Protein AF-A0AAD7SFI1-F1 (afdb_monomer)

Mean predicted aligned error: 14.92 Å

Nearest PDB structures (foldseek):
  5odw-assembly1_C  TM=2.413E-01  e=4.167E+00  Pseudomonas aeruginosa PAO1

Solvent-accessible surface area (backbone atoms only — not comparable to full-atom values): 10426 Å² total; per-residue (Å²): 116,68,69,63,55,52,52,45,51,51,54,31,51,56,51,62,76,66,51,88,43,71,70,57,42,54,50,40,61,75,23,66,85,46,98,50,33,43,61,56,25,52,52,49,48,40,69,76,69,51,49,67,66,59,52,50,54,48,50,52,48,54,64,62,72,42,79,86,75,50,84,86,40,60,68,60,38,50,52,50,36,51,52,48,42,52,49,51,59,54,27,60,75,54,44,76,65,22,46,55,57,38,64,35,37,73,66,63,72,62,54,54,70,75,59,45,55,54,52,49,62,66,45,55,84,72,67,64,90,68,57,24,48,57,59,50,35,56,49,38,53,53,52,47,54,52,54,57,50,51,53,50,55,53,51,52,53,55,49,51,55,51,49,56,58,51,54,71,66,68,72,83,76,79,84,92,77,90,86,135

Sequence (180 aa):
MKIALENIRFKFQILTDHLKHEEASLVADSYCNSRQPYTDTMLSLTKVYGQPHKLAVQSITELMDGPDVRSVDVKAFCLFALCVCSLVGMLEQLGRRGHVELQCGSHVCKLPHDLTASFKRFIHPMRVAIPTFTDFADWLEYEVEVQEDSGKSVSYSRVESSIRKKENRSGLSVGRSHTW

Structure (mmCIF, N/CA/C/O backbone):
data_AF-A0AAD7SFI1-F1
#
_entry.id   AF-A0AAD7SFI1-F1
#
loop_
_atom_site.group_PDB
_atom_site.id
_atom_site.type_symbol
_atom_site.label_atom_id
_atom_site.label_alt_id
_atom_site.label_comp_id
_atom_site.label_asym_id
_atom_site.label_entity_id
_atom_site.label_seq_id
_atom_site.pdbx_PDB_ins_code
_atom_site.Cartn_x
_atom_site.Cartn_y
_atom_site.Cartn_z
_atom_site.occupancy
_atom_site.B_iso_or_equiv
_atom_site.auth_seq_id
_atom_site.auth_comp_id
_atom_site.auth_asym_id
_atom_site.auth_atom_id
_atom_site.pdbx_PDB_model_num
ATOM 1 N N . MET A 1 1 ? -10.137 -20.450 25.963 1.00 58.91 1 MET A N 1
ATOM 2 C CA . MET A 1 1 ? -10.935 -19.199 25.950 1.00 58.91 1 MET A CA 1
ATOM 3 C C . MET A 1 1 ? -10.207 -17.989 26.555 1.00 58.91 1 MET A C 1
ATOM 5 O O . MET A 1 1 ? -10.314 -16.923 25.971 1.00 58.91 1 MET A O 1
ATOM 9 N N . LYS A 1 2 ? -9.429 -18.122 27.649 1.00 58.88 2 LYS A N 1
ATOM 10 C CA . LYS A 1 2 ? -8.664 -17.002 28.257 1.00 58.88 2 LYS A CA 1
ATOM 11 C C . LYS A 1 2 ? -7.648 -16.321 27.315 1.00 58.88 2 LYS A C 1
ATOM 13 O O . LYS A 1 2 ? -7.673 -15.105 27.195 1.00 58.88 2 LYS A O 1
ATOM 18 N N . ILE A 1 3 ? -6.867 -17.102 26.564 1.00 64.06 3 ILE A N 1
ATOM 19 C CA . ILE A 1 3 ? -5.814 -16.591 25.658 1.00 64.06 3 ILE A CA 1
ATOM 20 C C . ILE A 1 3 ? -6.377 -15.670 24.554 1.00 64.06 3 ILE A C 1
ATOM 22 O O . ILE A 1 3 ? -5.767 -14.667 24.194 1.00 64.06 3 ILE A O 1
ATOM 26 N N . ALA A 1 4 ? -7.571 -15.971 24.029 1.00 63.09 4 ALA A N 1
ATOM 27 C CA . ALA A 1 4 ? -8.200 -15.158 22.983 1.00 63.09 4 ALA A CA 1
ATOM 28 C C . ALA A 1 4 ? -8.671 -13.788 23.508 1.00 63.09 4 ALA A C 1
ATOM 30 O O . ALA A 1 4 ? -8.545 -12.784 22.813 1.00 63.09 4 ALA A O 1
ATOM 31 N N . LEU A 1 5 ? -9.174 -13.738 24.746 1.00 63.28 5 LEU A N 1
ATOM 32 C CA . LEU A 1 5 ? -9.602 -12.496 25.399 1.00 63.28 5 LEU A CA 1
ATOM 33 C C . LEU A 1 5 ? -8.410 -11.603 25.770 1.00 63.28 5 LEU A C 1
ATOM 35 O O . LEU A 1 5 ? -8.487 -10.387 25.600 1.00 63.28 5 LEU A O 1
ATOM 39 N N . GLU A 1 6 ? -7.302 -12.195 26.218 1.00 73.12 6 GLU A N 1
ATOM 40 C CA . GLU A 1 6 ? -6.047 -11.476 26.485 1.00 73.12 6 GLU A CA 1
ATOM 41 C C . GLU A 1 6 ? -5.473 -10.853 25.205 1.00 73.12 6 GLU A C 1
ATOM 43 O O . GLU A 1 6 ? -5.100 -9.681 25.204 1.00 73.12 6 GLU A O 1
ATOM 48 N N . ASN A 1 7 ? -5.497 -11.587 24.086 1.00 78.50 7 ASN A N 1
ATOM 49 C CA . ASN A 1 7 ? -5.039 -11.087 22.788 1.00 78.50 7 ASN A CA 1
ATOM 50 C C . ASN A 1 7 ? -5.848 -9.868 22.304 1.00 78.50 7 ASN A C 1
ATOM 52 O O . ASN A 1 7 ? -5.275 -8.904 21.799 1.00 78.50 7 ASN A O 1
ATOM 56 N N . ILE A 1 8 ? -7.173 -9.885 22.487 1.00 81.88 8 ILE A N 1
ATOM 57 C CA . ILE A 1 8 ? -8.056 -8.781 22.076 1.00 81.88 8 ILE A CA 1
ATOM 58 C C . ILE A 1 8 ? -7.827 -7.538 22.942 1.00 81.88 8 ILE A C 1
ATOM 60 O O . ILE A 1 8 ? -7.774 -6.431 22.409 1.00 81.88 8 ILE A O 1
ATOM 64 N N . ARG A 1 9 ? -7.647 -7.703 24.259 1.00 83.94 9 ARG A N 1
ATOM 65 C CA . ARG A 1 9 ? -7.339 -6.582 25.162 1.00 83.94 9 ARG A CA 1
ATOM 66 C C . ARG A 1 9 ? -5.987 -5.953 24.853 1.00 83.94 9 ARG A C 1
ATOM 68 O O . ARG A 1 9 ? -5.886 -4.735 24.824 1.00 83.94 9 ARG A O 1
ATOM 75 N N . PHE A 1 10 ? -4.980 -6.772 24.563 1.00 87.31 10 PHE A N 1
ATOM 76 C CA . PHE A 1 10 ? -3.660 -6.284 24.175 1.00 87.31 10 PHE A CA 1
ATOM 77 C C . PHE A 1 10 ? -3.700 -5.482 22.865 1.00 87.31 10 PHE A C 1
ATOM 79 O O . PHE A 1 10 ? -3.167 -4.380 22.800 1.00 87.31 10 PHE A O 1
ATOM 86 N N . LYS A 1 11 ? -4.403 -5.984 21.840 1.00 87.06 11 LYS A N 1
ATOM 87 C CA . LYS A 1 11 ? -4.611 -5.251 20.577 1.00 87.06 11 LYS A CA 1
ATOM 88 C C . LYS A 1 11 ? -5.354 -3.932 20.780 1.00 87.06 11 LYS A C 1
ATOM 90 O O . LYS A 1 11 ? -5.017 -2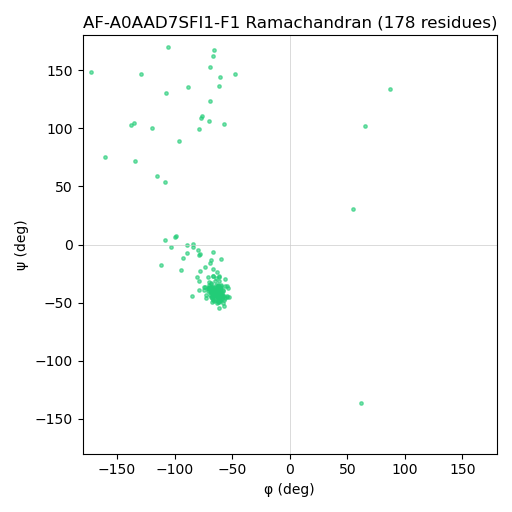.942 20.138 1.00 87.06 11 LYS A O 1
ATOM 95 N N . PHE A 1 12 ? -6.359 -3.921 21.656 1.00 90.69 12 PHE A N 1
ATOM 96 C CA . PHE A 1 12 ? -7.093 -2.705 21.992 1.00 90.69 12 PHE A CA 1
ATOM 97 C C . PHE A 1 12 ? -6.207 -1.678 22.704 1.00 90.69 12 PHE A C 1
ATOM 99 O O . PHE A 1 12 ? -6.244 -0.515 22.330 1.00 90.69 12 PHE A O 1
ATOM 106 N N . GLN A 1 13 ? -5.356 -2.117 23.636 1.00 91.06 13 GLN A N 1
ATOM 107 C CA . GLN A 1 13 ? -4.396 -1.239 24.308 1.00 91.06 13 GLN A CA 1
ATOM 108 C C . GLN A 1 13 ? -3.419 -0.594 23.317 1.00 91.06 13 GLN A C 1
ATOM 110 O O . GLN A 1 13 ? -3.246 0.619 23.322 1.00 91.06 13 GLN A O 1
ATOM 115 N N . ILE A 1 14 ? -2.836 -1.394 22.416 1.00 91.38 14 ILE A N 1
ATOM 116 C CA . ILE A 1 14 ? -1.957 -0.875 21.357 1.00 91.38 14 ILE A CA 1
ATOM 117 C C . ILE A 1 14 ? -2.690 0.180 20.527 1.00 91.38 14 ILE A C 1
ATOM 119 O O . ILE A 1 14 ? -2.140 1.240 20.247 1.00 91.38 14 ILE A O 1
ATOM 123 N N . LEU A 1 15 ? -3.936 -0.098 20.131 1.00 90.38 15 LEU A N 1
ATOM 124 C CA . LEU A 1 15 ? -4.732 0.854 19.366 1.00 90.38 15 LEU A CA 1
ATOM 125 C C . LEU A 1 15 ? -4.881 2.181 20.118 1.00 90.38 15 LEU A C 1
ATOM 127 O O . LEU A 1 15 ? -4.554 3.218 19.549 1.00 90.38 15 LEU A O 1
ATOM 131 N N . THR A 1 16 ? -5.331 2.150 21.375 1.00 91.38 16 THR A N 1
ATOM 132 C CA . THR A 1 16 ? -5.556 3.362 22.178 1.00 91.38 16 THR A CA 1
ATOM 133 C C . THR A 1 16 ? -4.278 4.160 22.415 1.00 91.38 16 THR A C 1
ATOM 135 O O . THR A 1 16 ? -4.321 5.385 22.358 1.00 91.38 16 THR A O 1
ATOM 138 N N . ASP A 1 17 ? -3.134 3.491 22.581 1.00 92.25 17 ASP A N 1
ATOM 139 C CA . ASP A 1 17 ? -1.831 4.144 22.776 1.00 92.25 17 ASP A CA 1
ATOM 140 C C . ASP A 1 17 ? -1.357 4.910 21.525 1.00 92.25 17 ASP A C 1
ATOM 142 O O . ASP A 1 17 ? -0.519 5.811 21.608 1.00 92.25 17 ASP A O 1
ATOM 146 N N . HIS A 1 18 ? -1.887 4.567 20.347 1.00 90.06 18 HIS A N 1
ATOM 147 C CA . HIS A 1 18 ? -1.510 5.170 19.069 1.00 90.06 18 HIS A CA 1
ATOM 148 C C . HIS A 1 18 ? -2.523 6.191 18.528 1.00 90.06 18 HIS A C 1
ATOM 150 O O . HIS A 1 18 ? -2.258 6.813 17.492 1.00 90.06 18 HIS A O 1
ATOM 156 N N . LEU A 1 19 ? -3.650 6.421 19.211 1.00 88.12 19 LEU A N 1
ATOM 157 C CA . LEU A 1 19 ? -4.607 7.463 18.831 1.00 88.12 19 LEU A CA 1
ATOM 158 C C . LEU A 1 19 ? -4.075 8.841 19.232 1.00 88.12 19 LEU A C 1
ATOM 160 O O . LEU A 1 19 ? -3.976 9.183 20.405 1.00 88.12 19 LEU A O 1
ATOM 164 N N . LYS A 1 20 ? -3.720 9.648 18.227 1.00 85.56 20 LYS A N 1
ATOM 165 C CA . LYS A 1 20 ? -3.135 10.989 18.422 1.00 85.56 20 LYS A CA 1
ATOM 166 C C . LYS A 1 20 ? -4.162 12.124 18.434 1.00 85.56 20 LYS A C 1
ATOM 168 O O . LYS A 1 20 ? -3.808 13.252 18.760 1.00 85.56 20 LYS A O 1
ATOM 173 N N . HIS A 1 21 ? -5.403 11.845 18.042 1.00 83.19 21 HIS A N 1
ATOM 174 C CA . HIS A 1 21 ? -6.475 12.834 17.956 1.00 83.19 21 HIS A CA 1
ATOM 175 C C . HIS A 1 21 ? -7.477 12.616 19.088 1.00 83.19 21 HIS A C 1
ATOM 177 O O . HIS A 1 21 ? -7.958 11.499 19.261 1.00 83.19 21 HIS A O 1
ATOM 183 N N . GLU A 1 22 ? -7.825 13.683 19.809 1.00 86.06 22 GLU A N 1
ATOM 184 C CA . GLU A 1 22 ? -8.754 13.640 20.950 1.00 86.06 22 GLU A CA 1
ATOM 185 C C . GLU A 1 22 ? -10.101 13.009 20.575 1.00 86.06 22 GLU A C 1
ATOM 187 O O . GLU A 1 22 ? -10.588 12.108 21.251 1.00 86.06 22 GLU A O 1
ATOM 192 N N . GLU A 1 23 ? -10.661 13.400 19.433 1.00 84.38 23 GLU A N 1
ATOM 193 C CA . GLU A 1 23 ? -11.915 12.849 18.921 1.00 84.38 23 GLU A CA 1
ATOM 194 C C . GLU A 1 23 ? -11.825 11.342 18.611 1.00 84.38 23 GLU A C 1
ATOM 196 O O . GLU A 1 23 ? -12.779 10.598 18.840 1.00 84.38 23 GLU A O 1
ATOM 201 N N . ALA A 1 24 ? -10.670 10.862 18.136 1.00 88.00 24 ALA A N 1
ATOM 202 C CA . ALA A 1 24 ? -10.451 9.443 17.876 1.00 88.00 24 ALA A CA 1
ATOM 203 C C . ALA A 1 24 ? -10.342 8.649 19.187 1.00 88.00 24 ALA A C 1
ATOM 205 O O . ALA A 1 24 ? -10.879 7.543 19.282 1.00 88.00 24 ALA A O 1
ATOM 206 N N . SER A 1 25 ? -9.715 9.230 20.212 1.00 90.69 25 SER A N 1
ATOM 207 C CA . SER A 1 25 ? -9.680 8.659 21.562 1.00 90.69 25 SER A CA 1
ATOM 208 C C . SER A 1 25 ? -11.080 8.577 22.174 1.00 90.69 25 SER A C 1
ATOM 210 O O . SER A 1 25 ? -11.448 7.523 22.684 1.00 90.69 25 SER A O 1
ATOM 212 N N . LEU A 1 26 ? -11.914 9.614 22.014 1.00 90.56 26 LEU A N 1
ATOM 213 C CA . LEU A 1 26 ? -13.319 9.590 22.450 1.00 90.56 26 LEU A CA 1
ATOM 214 C C . LEU A 1 26 ? -14.126 8.480 21.760 1.00 90.56 26 LEU A C 1
ATOM 216 O O . LEU A 1 26 ? -14.964 7.828 22.390 1.00 90.56 26 LEU A O 1
ATOM 220 N N . VAL A 1 27 ? -13.861 8.223 20.473 1.00 90.69 27 VAL A N 1
ATOM 221 C CA . VAL A 1 27 ? -14.445 7.074 19.770 1.00 90.69 27 VAL A CA 1
ATOM 222 C C . VAL A 1 27 ? -14.018 5.768 20.442 1.00 90.69 27 VAL A C 1
ATOM 224 O O . VAL A 1 27 ? -14.885 4.944 20.723 1.00 90.69 27 VAL A O 1
ATOM 227 N N . ALA A 1 28 ? -12.735 5.574 20.749 1.00 92.25 28 ALA A N 1
ATOM 228 C CA . ALA A 1 28 ? -12.263 4.361 21.423 1.00 92.25 28 ALA A CA 1
ATOM 229 C C . ALA A 1 28 ? -12.860 4.177 22.828 1.00 92.25 28 ALA A C 1
ATOM 231 O O . ALA A 1 28 ? -13.313 3.077 23.161 1.00 92.25 28 ALA A O 1
ATOM 232 N N . ASP A 1 29 ? -12.952 5.249 23.614 1.00 92.12 29 ASP A N 1
ATOM 233 C CA . ASP A 1 29 ? -13.548 5.226 24.952 1.00 92.12 29 ASP A CA 1
ATOM 234 C C . ASP A 1 29 ? -15.014 4.782 24.916 1.00 92.12 29 ASP A C 1
ATOM 236 O O . ASP A 1 29 ? -15.459 4.020 25.777 1.00 92.12 29 ASP A O 1
ATOM 240 N N . SER A 1 30 ? -15.763 5.166 23.877 1.00 93.31 30 SER A N 1
ATOM 241 C CA . SER A 1 30 ? -17.168 4.764 23.729 1.00 93.31 30 SER A CA 1
ATOM 242 C C . SER A 1 30 ? -17.368 3.246 23.571 1.00 93.31 30 SER A C 1
ATOM 244 O O . SER A 1 30 ? -18.423 2.723 23.935 1.00 93.31 30 SER A O 1
ATOM 246 N N . TYR A 1 31 ? -16.347 2.516 23.101 1.00 92.75 31 TYR A N 1
ATOM 247 C CA . TYR A 1 31 ? -16.394 1.066 22.875 1.00 92.75 31 TYR A CA 1
ATOM 248 C C . TYR A 1 31 ? -15.565 0.253 23.877 1.0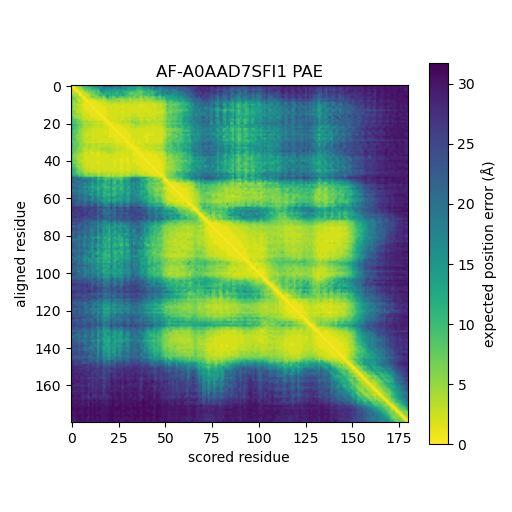0 92.75 31 TYR A C 1
ATOM 250 O O . TYR A 1 31 ? -15.525 -0.976 23.761 1.00 92.75 31 TYR A O 1
ATOM 258 N N . CYS A 1 32 ? -14.951 0.877 24.891 1.00 88.88 32 CYS A N 1
ATOM 259 C CA . CYS A 1 32 ? -14.102 0.179 25.869 1.00 88.88 32 CYS A CA 1
ATOM 260 C C . CYS A 1 32 ? -14.821 -0.984 26.588 1.00 88.88 32 CYS A C 1
ATOM 262 O O . CYS A 1 32 ? -14.200 -1.991 26.930 1.00 88.88 32 CYS A O 1
ATOM 264 N N . ASN A 1 33 ? -16.145 -0.874 26.749 1.00 87.69 33 ASN A N 1
ATOM 265 C CA . ASN A 1 33 ? -17.010 -1.872 27.383 1.00 87.69 33 ASN A CA 1
ATOM 266 C C . ASN A 1 33 ? -17.751 -2.778 26.382 1.00 87.69 33 ASN A C 1
ATOM 268 O O . ASN A 1 33 ? -18.624 -3.553 26.781 1.00 87.69 33 ASN A O 1
ATOM 272 N N . SER A 1 34 ? -17.444 -2.687 25.085 1.00 89.06 34 SER A N 1
ATOM 273 C CA . SER A 1 34 ? -18.064 -3.549 24.081 1.00 89.06 34 SER A CA 1
ATOM 274 C C . SER A 1 34 ? -17.646 -5.017 24.249 1.00 89.06 34 SER A C 1
ATOM 276 O O . SER A 1 34 ? -16.634 -5.352 24.865 1.00 89.06 34 SER A O 1
ATOM 278 N N . ARG A 1 35 ? -18.411 -5.927 23.635 1.00 87.12 35 ARG A N 1
ATOM 279 C CA . ARG A 1 35 ? -18.041 -7.343 23.504 1.00 87.12 35 ARG A CA 1
ATOM 280 C C . ARG A 1 35 ? -16.785 -7.534 22.649 1.00 87.12 35 ARG A C 1
ATOM 282 O O . ARG A 1 35 ? -16.063 -8.504 22.870 1.00 87.12 35 ARG A O 1
ATOM 289 N N . GLN A 1 36 ? -16.528 -6.635 21.694 1.00 88.69 36 GLN A N 1
ATOM 290 C CA . GLN A 1 36 ? -15.320 -6.633 20.863 1.00 88.69 36 GLN A CA 1
ATOM 291 C C . GLN A 1 36 ? -14.719 -5.218 20.741 1.00 88.69 36 GLN A C 1
ATOM 293 O O . GLN A 1 36 ? -14.761 -4.628 19.663 1.00 88.69 36 GLN A O 1
ATOM 298 N N . PRO A 1 37 ? -14.105 -4.677 21.815 1.00 89.12 37 PRO A N 1
ATOM 299 C CA . PRO A 1 37 ? -13.654 -3.282 21.869 1.00 89.12 37 PRO A CA 1
ATOM 300 C C . PRO A 1 37 ? -12.734 -2.888 20.713 1.00 89.12 37 PRO A C 1
ATOM 302 O O . PRO A 1 37 ? -12.943 -1.854 20.088 1.00 89.12 37 PRO A O 1
ATOM 305 N N . TYR A 1 38 ? -11.761 -3.742 20.371 1.00 91.00 38 TYR A N 1
ATOM 306 C CA . TYR A 1 38 ? -10.856 -3.514 19.242 1.00 91.00 38 TYR A CA 1
ATOM 307 C C . TYR A 1 38 ? -11.605 -3.431 17.909 1.00 91.00 38 TYR A C 1
ATOM 309 O O . TYR A 1 38 ? -11.468 -2.447 17.189 1.00 91.00 38 TYR A O 1
ATOM 317 N N . THR A 1 39 ? -12.408 -4.449 17.592 1.00 91.06 39 THR A N 1
ATOM 318 C CA . THR A 1 39 ? -13.128 -4.540 16.316 1.00 91.06 39 THR A CA 1
ATOM 319 C C . THR A 1 39 ? -14.092 -3.371 16.143 1.00 91.06 39 THR A C 1
ATOM 321 O O . THR A 1 39 ? -14.065 -2.702 15.113 1.00 91.06 39 THR A O 1
ATOM 324 N N . ASP A 1 40 ? -14.908 -3.093 17.159 1.00 91.62 40 ASP A N 1
ATOM 325 C CA . ASP A 1 40 ? -15.950 -2.067 17.083 1.00 91.62 40 ASP A CA 1
ATOM 326 C C . ASP A 1 40 ? -15.347 -0.658 17.017 1.00 91.62 40 ASP A C 1
ATOM 328 O O . ASP A 1 40 ? -15.786 0.172 16.217 1.00 91.62 40 ASP A O 1
ATOM 332 N N . THR A 1 41 ? -14.266 -0.419 17.769 1.00 92.19 41 THR A N 1
ATOM 333 C CA . THR A 1 41 ? -13.497 0.829 17.686 1.00 92.19 41 THR A CA 1
ATOM 334 C C . THR A 1 41 ? -12.886 1.001 16.306 1.00 92.19 41 THR A C 1
ATOM 336 O O . THR A 1 41 ? -13.065 2.049 15.693 1.00 92.19 41 THR A O 1
ATOM 339 N N . MET A 1 42 ? -12.209 -0.022 15.772 1.00 90.75 42 MET A N 1
ATOM 340 C CA . MET A 1 42 ? -11.609 0.036 14.436 1.00 90.75 42 MET A CA 1
ATOM 341 C C . MET A 1 42 ? -12.654 0.287 13.347 1.00 90.75 42 MET A C 1
ATOM 343 O O . MET A 1 42 ? -12.406 1.080 12.438 1.00 90.75 42 MET A O 1
ATOM 347 N N . LEU A 1 43 ? -13.836 -0.326 13.444 1.00 89.69 43 LEU A N 1
ATOM 348 C CA . LEU A 1 43 ? -14.947 -0.0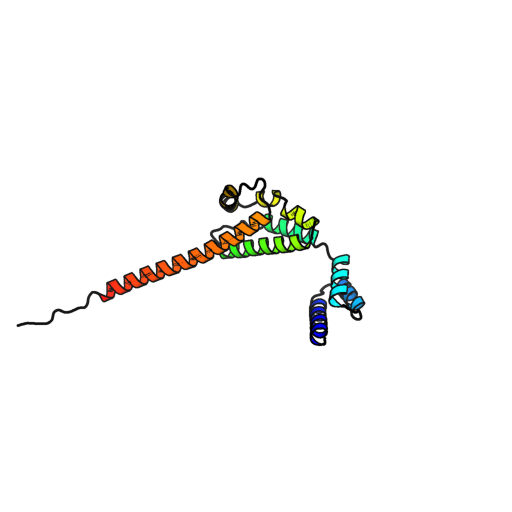71 12.527 1.00 89.69 43 LEU A CA 1
ATOM 349 C C . LEU A 1 43 ? -15.444 1.376 12.625 1.00 89.69 43 LEU A C 1
ATOM 351 O O . LEU A 1 43 ? -15.645 2.025 11.598 1.00 89.69 43 LEU A O 1
ATOM 355 N N . SER A 1 44 ? -15.607 1.904 13.839 1.00 89.38 44 SER A N 1
ATOM 356 C CA . SER A 1 44 ? -16.052 3.284 14.051 1.00 89.38 44 SER A CA 1
ATOM 357 C C . SER A 1 44 ? -15.009 4.299 13.580 1.00 89.38 44 SER A C 1
ATOM 359 O O . SER A 1 44 ? -15.347 5.233 12.856 1.00 89.38 44 SER A O 1
ATOM 361 N N . LEU A 1 45 ? -13.730 4.085 13.897 1.00 88.31 45 LEU A N 1
ATOM 362 C CA . LEU A 1 45 ? -12.624 4.906 13.402 1.00 88.31 45 LEU A CA 1
ATOM 363 C C . LEU A 1 45 ? -12.541 4.862 11.876 1.00 88.31 45 LEU A C 1
ATOM 365 O O . LEU A 1 45 ? -12.400 5.899 11.239 1.00 88.31 45 LEU A O 1
ATOM 369 N N . THR A 1 46 ? -12.717 3.690 11.268 1.00 84.44 46 THR A N 1
ATOM 370 C CA . THR A 1 46 ? -12.774 3.555 9.805 1.00 84.44 46 THR A CA 1
ATOM 371 C C . THR A 1 46 ? -13.980 4.289 9.218 1.00 84.44 46 THR A C 1
ATOM 373 O O . THR A 1 46 ? -13.893 4.858 8.137 1.00 84.44 46 THR A O 1
ATOM 376 N N . LYS A 1 47 ? -15.117 4.329 9.915 1.00 81.75 47 LYS A N 1
ATOM 377 C CA . LYS A 1 47 ? -16.300 5.061 9.450 1.00 81.75 47 LYS A CA 1
ATOM 378 C C . LYS A 1 47 ? -16.119 6.581 9.530 1.00 81.75 47 LYS A C 1
ATOM 380 O O . LYS A 1 47 ? -16.581 7.284 8.637 1.00 81.75 47 LYS A O 1
ATOM 385 N N . VAL A 1 48 ? -15.495 7.072 10.601 1.00 78.94 48 VAL A N 1
ATOM 386 C CA . VAL A 1 48 ? -15.350 8.510 10.886 1.00 78.94 48 VAL A CA 1
ATOM 387 C C . VAL A 1 48 ? -14.131 9.104 10.177 1.00 78.94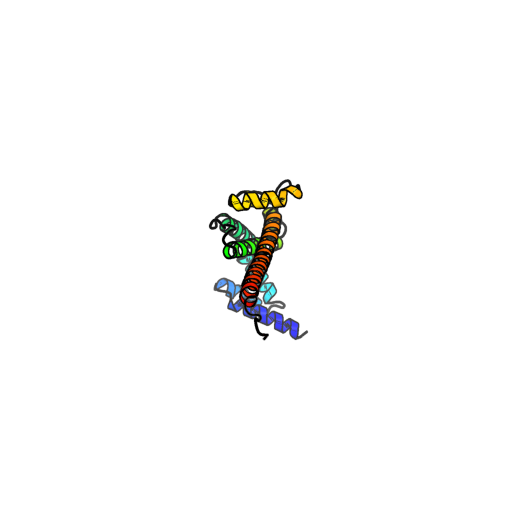 48 VAL A C 1
ATOM 389 O O . VAL A 1 48 ? -14.232 10.155 9.551 1.00 78.94 48 VAL A O 1
ATOM 392 N N . TYR A 1 49 ? -12.998 8.407 10.226 1.00 75.44 49 TYR A N 1
ATOM 393 C CA . TYR A 1 49 ? -11.703 8.869 9.716 1.00 75.44 49 TYR A CA 1
ATOM 394 C C . TYR A 1 49 ? -11.223 8.092 8.494 1.00 75.44 49 TYR A C 1
ATOM 396 O O . TYR A 1 49 ? -10.338 8.546 7.770 1.00 75.44 49 TYR A O 1
ATOM 404 N N . GLY A 1 50 ? -11.783 6.910 8.244 1.00 69.69 50 GLY A N 1
ATOM 405 C CA . GLY A 1 50 ? -11.351 6.079 7.136 1.00 69.69 50 GLY A CA 1
ATOM 406 C C . GLY A 1 50 ? -11.762 6.680 5.798 1.00 69.69 50 GLY A C 1
ATOM 407 O O . GLY A 1 50 ? -12.898 6.563 5.343 1.00 69.69 50 GLY A O 1
ATOM 408 N N . GLN A 1 51 ? -10.774 7.218 5.091 1.00 67.44 51 G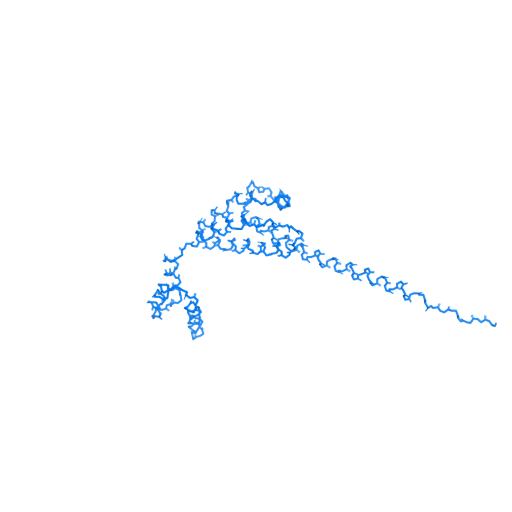LN A N 1
ATOM 409 C CA . GLN A 1 51 ? -10.798 7.297 3.634 1.00 67.44 51 GLN A CA 1
ATOM 410 C C . GLN A 1 51 ? -9.677 6.431 3.065 1.00 67.44 51 GLN A C 1
ATOM 412 O O . GLN A 1 51 ? -8.825 6.941 2.341 1.00 67.44 51 GLN A O 1
ATOM 417 N N . PRO A 1 52 ? -9.667 5.116 3.365 1.00 69.31 52 PRO A N 1
ATOM 418 C CA . PRO A 1 52 ? -8.556 4.247 2.994 1.00 69.31 52 PRO A CA 1
ATOM 419 C C . PRO A 1 52 ? -8.381 4.199 1.468 1.00 69.31 52 PRO A C 1
ATOM 421 O O . PRO A 1 52 ? -7.268 4.100 0.979 1.00 69.31 52 PRO A O 1
ATOM 424 N N . HIS A 1 53 ? -9.460 4.417 0.705 1.00 69.88 53 HIS A N 1
ATOM 425 C CA . HIS A 1 53 ? -9.380 4.630 -0.739 1.00 69.88 53 HIS A CA 1
ATOM 426 C C . HIS A 1 53 ? -8.676 5.927 -1.142 1.00 69.88 53 HIS A C 1
ATOM 428 O O . HIS A 1 53 ? -7.849 5.908 -2.042 1.00 69.88 53 HIS A O 1
ATOM 434 N N . LYS A 1 54 ? -9.004 7.068 -0.521 1.00 74.00 54 LYS A N 1
ATOM 435 C CA . LYS A 1 54 ? -8.338 8.331 -0.876 1.00 74.00 54 LYS A CA 1
ATOM 436 C C . LYS A 1 54 ? -6.871 8.312 -0.465 1.00 74.00 54 LYS A C 1
ATOM 438 O O . LYS A 1 54 ? -6.050 8.810 -1.218 1.00 74.00 54 LYS A O 1
ATOM 443 N N . LEU A 1 55 ? -6.564 7.690 0.673 1.00 75.69 55 LEU A N 1
ATOM 444 C CA . LEU A 1 55 ? -5.195 7.461 1.116 1.00 75.69 55 LEU A CA 1
ATOM 445 C C . LEU A 1 55 ? -4.442 6.575 0.118 1.00 75.69 55 LEU A C 1
ATOM 447 O O . LEU A 1 55 ? -3.367 6.960 -0.314 1.00 75.69 55 LEU A O 1
ATOM 451 N N . ALA A 1 56 ? -5.031 5.463 -0.333 1.00 77.44 56 ALA A N 1
ATOM 452 C CA . ALA A 1 56 ? -4.403 4.611 -1.342 1.00 77.44 56 ALA A CA 1
ATOM 453 C C . ALA A 1 56 ? -4.168 5.349 -2.675 1.00 77.44 56 ALA A C 1
ATOM 455 O O . ALA A 1 56 ? -3.081 5.266 -3.234 1.00 77.44 56 ALA A O 1
ATOM 456 N N . VAL A 1 57 ? -5.138 6.134 -3.159 1.00 76.31 57 VAL A N 1
ATOM 457 C CA . VAL A 1 57 ? -4.973 6.965 -4.371 1.00 76.31 57 VAL A CA 1
ATOM 458 C C . VAL A 1 57 ? -3.897 8.042 -4.187 1.00 76.31 57 VAL A C 1
ATOM 460 O O . VAL A 1 57 ? -3.114 8.302 -5.103 1.00 76.31 57 VAL A O 1
ATOM 463 N N . GLN A 1 58 ? -3.815 8.651 -3.003 1.00 78.81 58 GLN A N 1
ATOM 464 C CA . GLN A 1 58 ? -2.753 9.598 -2.669 1.00 78.81 58 GLN A CA 1
ATOM 465 C C . GLN A 1 58 ? -1.385 8.907 -2.654 1.00 78.81 58 GLN A C 1
ATOM 467 O O . GLN A 1 58 ? -0.452 9.426 -3.253 1.00 78.81 58 GLN A O 1
ATOM 472 N N . SER A 1 59 ? -1.276 7.712 -2.071 1.00 77.56 59 SER A N 1
ATOM 473 C CA . SER A 1 59 ? -0.045 6.918 -2.092 1.00 77.56 59 SER A CA 1
ATOM 474 C C . SER A 1 59 ? 0.356 6.490 -3.506 1.00 77.56 59 SER A C 1
ATOM 476 O O . SER A 1 59 ? 1.543 6.518 -3.809 1.00 77.56 59 SER A O 1
ATOM 478 N N . ILE A 1 60 ? -0.595 6.165 -4.397 1.00 76.50 60 ILE A N 1
ATOM 479 C CA . ILE A 1 60 ? -0.299 5.964 -5.829 1.00 76.50 60 ILE A CA 1
ATOM 480 C C . ILE A 1 60 ? 0.321 7.238 -6.412 1.00 76.50 60 ILE A C 1
ATOM 482 O O . ILE A 1 60 ? 1.338 7.172 -7.094 1.00 76.50 60 ILE A O 1
ATOM 486 N N . THR A 1 61 ? -0.273 8.398 -6.130 1.00 77.38 61 THR A N 1
ATOM 487 C CA . THR A 1 61 ? 0.205 9.688 -6.652 1.00 77.38 61 THR A CA 1
ATOM 488 C C . THR A 1 61 ? 1.610 10.008 -6.142 1.00 77.38 61 THR A C 1
ATOM 490 O O . THR A 1 61 ? 2.497 10.258 -6.943 1.00 77.38 61 THR A O 1
ATOM 493 N N . GLU A 1 62 ? 1.846 9.913 -4.832 1.00 79.06 62 GLU A N 1
ATOM 494 C CA . GLU A 1 62 ? 3.154 10.160 -4.209 1.00 79.06 62 GLU A CA 1
ATOM 495 C C . GLU A 1 62 ? 4.237 9.193 -4.706 1.00 79.06 62 GLU A C 1
ATOM 497 O O . GLU A 1 62 ? 5.383 9.593 -4.891 1.00 79.06 62 GLU A O 1
ATOM 502 N N . LEU A 1 63 ? 3.880 7.930 -4.951 1.00 78.00 63 LEU A N 1
ATOM 503 C CA . LEU A 1 63 ? 4.799 6.927 -5.486 1.00 78.00 63 LEU A CA 1
ATOM 504 C C . LEU A 1 63 ? 5.164 7.200 -6.949 1.00 78.00 63 LEU A C 1
ATOM 506 O O . LEU A 1 63 ? 6.305 6.974 -7.343 1.00 78.00 63 LEU A O 1
ATOM 510 N N . MET A 1 64 ? 4.204 7.672 -7.748 1.00 71.94 64 MET A N 1
ATOM 511 C CA . MET A 1 64 ? 4.417 8.008 -9.159 1.00 71.94 64 MET A CA 1
ATOM 512 C C . MET A 1 64 ? 5.108 9.362 -9.353 1.00 71.94 64 MET A C 1
ATOM 514 O O . MET A 1 64 ? 5.867 9.513 -10.305 1.00 71.94 64 MET A O 1
ATOM 518 N N . ASP A 1 65 ? 4.879 10.321 -8.455 1.00 70.62 65 ASP A N 1
ATOM 519 C CA . ASP A 1 65 ? 5.520 11.644 -8.460 1.00 70.62 65 ASP A CA 1
ATOM 520 C C . ASP A 1 65 ? 6.846 11.660 -7.666 1.00 70.62 65 ASP A C 1
ATOM 522 O O . ASP A 1 65 ? 7.514 12.693 -7.562 1.00 70.62 65 ASP A O 1
ATOM 526 N N . GLY A 1 66 ? 7.227 10.519 -7.084 1.00 65.62 66 GLY A N 1
ATOM 527 C CA . GLY A 1 66 ? 8.457 10.336 -6.324 1.00 65.62 66 GLY A CA 1
ATOM 528 C C . GLY A 1 66 ? 9.731 10.469 -7.175 1.00 65.62 66 GLY A C 1
ATOM 529 O O . GLY A 1 66 ? 9.681 10.487 -8.406 1.00 65.62 66 GLY A O 1
ATOM 530 N N . PRO A 1 67 ? 10.908 10.580 -6.533 1.00 59.66 67 PRO A N 1
ATOM 531 C CA . PRO A 1 67 ? 12.179 10.724 -7.237 1.00 59.66 67 PRO A CA 1
ATOM 532 C C . PRO A 1 67 ? 12.459 9.523 -8.149 1.00 59.66 67 PRO A C 1
ATOM 534 O O . PRO A 1 67 ? 12.153 8.386 -7.799 1.00 59.66 67 PRO A O 1
ATOM 537 N N . ASP A 1 68 ? 13.080 9.791 -9.299 1.00 65.69 68 ASP A N 1
ATOM 538 C CA . ASP A 1 68 ? 13.395 8.796 -10.326 1.00 65.69 68 ASP A CA 1
ATOM 539 C C . ASP A 1 68 ? 14.262 7.656 -9.750 1.00 65.69 68 ASP A C 1
ATOM 541 O O . ASP A 1 68 ? 15.458 7.823 -9.480 1.00 65.69 68 ASP A O 1
ATOM 545 N N . VAL A 1 69 ? 13.635 6.501 -9.504 1.00 68.50 69 VAL A N 1
ATOM 546 C CA . VAL A 1 69 ? 14.306 5.313 -8.972 1.00 68.50 69 VAL A CA 1
ATOM 547 C C . VAL A 1 69 ? 15.086 4.656 -10.100 1.00 68.50 69 VAL A C 1
ATOM 549 O O . VAL A 1 69 ? 14.531 4.040 -11.009 1.00 68.50 69 VAL A O 1
ATOM 552 N N . ARG A 1 70 ? 16.412 4.755 -10.022 1.00 65.38 70 ARG A N 1
ATOM 553 C CA . ARG A 1 70 ? 17.317 4.131 -10.990 1.00 65.38 70 ARG A CA 1
ATOM 554 C C . ARG A 1 70 ? 17.645 2.712 -10.537 1.00 65.38 70 ARG A C 1
ATOM 556 O O . ARG A 1 70 ? 18.037 2.510 -9.393 1.00 65.38 70 ARG A O 1
ATOM 563 N N . SER A 1 71 ? 17.610 1.754 -11.460 1.00 63.81 71 SER A N 1
ATOM 564 C CA . SER A 1 71 ? 17.973 0.343 -11.215 1.00 63.81 71 SER A CA 1
ATOM 565 C C . SER A 1 71 ? 19.416 0.125 -10.731 1.00 63.81 71 SER A C 1
ATOM 567 O O . SER A 1 71 ? 19.767 -0.959 -10.282 1.00 63.81 71 SER A O 1
ATOM 569 N N . VAL A 1 72 ? 20.270 1.150 -10.817 1.00 67.81 72 VAL A N 1
ATOM 570 C CA . VAL A 1 72 ? 21.664 1.115 -10.344 1.00 67.81 72 VAL A CA 1
ATOM 571 C C . VAL A 1 72 ? 21.758 1.264 -8.817 1.00 67.81 72 VAL A C 1
ATOM 573 O O . VAL A 1 72 ? 22.742 0.823 -8.223 1.00 67.81 72 VAL A O 1
ATOM 576 N N . ASP A 1 73 ? 20.750 1.853 -8.166 1.00 79.00 73 ASP A N 1
ATOM 577 C CA . ASP A 1 73 ? 20.665 1.912 -6.705 1.00 79.00 73 ASP A CA 1
ATOM 578 C C . ASP A 1 73 ? 19.781 0.775 -6.185 1.00 79.00 73 ASP A C 1
ATOM 580 O O . ASP A 1 73 ? 18.574 0.924 -6.004 1.00 79.00 73 ASP A O 1
ATOM 584 N N . VAL A 1 74 ? 20.413 -0.371 -5.923 1.00 80.06 74 VAL A N 1
ATOM 585 C CA . VAL A 1 74 ? 19.751 -1.595 -5.440 1.00 80.06 74 VAL A CA 1
ATOM 586 C C . VAL A 1 74 ? 18.916 -1.336 -4.180 1.00 80.06 74 VAL A C 1
ATOM 588 O O . VAL A 1 74 ? 17.827 -1.884 -4.032 1.00 80.06 74 VAL A O 1
ATOM 591 N N . LYS A 1 75 ? 19.379 -0.472 -3.264 1.00 80.56 75 LYS A N 1
ATOM 592 C CA . LYS A 1 75 ? 18.646 -0.200 -2.016 1.00 80.56 75 LYS A CA 1
ATOM 593 C C . LYS A 1 75 ? 17.407 0.646 -2.269 1.00 80.56 75 LYS A C 1
ATOM 595 O O . LYS A 1 75 ? 16.345 0.325 -1.739 1.00 80.56 75 LYS A O 1
ATOM 600 N N . ALA A 1 76 ? 17.538 1.712 -3.057 1.00 79.44 76 ALA A N 1
ATOM 601 C CA . ALA A 1 76 ? 16.396 2.539 -3.431 1.00 79.44 76 ALA A CA 1
ATOM 602 C C . ALA A 1 76 ? 15.374 1.735 -4.249 1.00 79.44 76 ALA A C 1
ATOM 604 O O . ALA A 1 76 ? 14.174 1.865 -4.019 1.00 79.44 76 ALA A O 1
ATOM 605 N N . PHE A 1 77 ? 15.848 0.852 -5.132 1.00 82.88 77 PHE A N 1
ATOM 606 C CA . PHE A 1 77 ? 15.007 -0.040 -5.921 1.00 82.88 77 PHE A CA 1
ATOM 607 C C . PHE A 1 77 ? 14.243 -1.053 -5.055 1.00 82.88 77 PHE A C 1
ATOM 609 O O . PHE A 1 77 ? 13.026 -1.146 -5.183 1.00 82.88 77 PHE A O 1
ATOM 616 N N . CYS A 1 78 ? 14.904 -1.743 -4.116 1.00 83.75 78 CYS A N 1
ATOM 617 C CA . CYS A 1 78 ? 14.225 -2.638 -3.168 1.00 83.75 78 CYS A CA 1
ATOM 618 C C . CYS A 1 78 ? 13.165 -1.902 -2.336 1.00 83.75 78 CYS A C 1
ATOM 620 O O . CYS A 1 78 ? 12.060 -2.409 -2.157 1.00 83.75 78 CYS A O 1
ATOM 622 N N . LEU A 1 79 ? 13.477 -0.707 -1.822 1.00 82.88 79 LEU A N 1
ATOM 623 C CA . LEU A 1 79 ? 12.513 0.086 -1.052 1.00 82.88 79 LEU A CA 1
ATOM 624 C C . LEU A 1 79 ? 11.312 0.498 -1.907 1.00 82.88 79 LEU A C 1
ATOM 626 O O . LEU A 1 79 ? 10.175 0.385 -1.458 1.00 82.88 79 LEU A O 1
ATOM 630 N N . PHE A 1 80 ? 11.558 0.919 -3.146 1.00 83.31 80 PHE A N 1
ATOM 631 C CA . PHE A 1 80 ? 10.507 1.240 -4.102 1.00 83.31 80 PHE A CA 1
ATOM 632 C C . PHE A 1 80 ? 9.619 0.026 -4.411 1.00 83.31 80 PHE A C 1
ATOM 634 O O . PHE A 1 80 ? 8.397 0.141 -4.336 1.00 83.31 80 PHE A O 1
ATOM 641 N N . ALA A 1 81 ? 10.215 -1.144 -4.664 1.00 85.56 81 ALA A N 1
ATOM 642 C CA . ALA A 1 81 ? 9.492 -2.396 -4.875 1.00 85.56 81 ALA A CA 1
ATOM 643 C C . ALA A 1 81 ? 8.583 -2.739 -3.687 1.00 85.56 81 ALA A C 1
ATOM 645 O O . ALA A 1 81 ? 7.388 -2.969 -3.860 1.00 85.56 81 ALA A O 1
ATOM 646 N N . LEU A 1 82 ? 9.110 -2.661 -2.462 1.00 83.31 82 LEU A N 1
ATOM 647 C CA . LEU A 1 82 ? 8.333 -2.896 -1.243 1.00 83.31 82 LEU A CA 1
ATOM 648 C C . LEU A 1 82 ? 7.183 -1.893 -1.074 1.00 83.31 82 LEU A C 1
ATOM 650 O O . LEU A 1 82 ? 6.093 -2.277 -0.644 1.00 83.31 82 LEU A O 1
ATOM 654 N N . CYS A 1 83 ? 7.393 -0.621 -1.420 1.00 83.12 83 CYS A N 1
ATOM 655 C CA . CYS A 1 83 ? 6.333 0.386 -1.407 1.00 83.12 83 CYS A CA 1
ATOM 656 C C . CYS A 1 83 ? 5.214 0.050 -2.403 1.00 83.12 83 CYS A C 1
ATOM 658 O O . CYS A 1 83 ? 4.042 0.132 -2.033 1.00 83.12 83 CYS A O 1
ATOM 660 N N . VAL A 1 84 ? 5.558 -0.368 -3.626 1.00 85.88 84 VAL A N 1
ATOM 661 C CA . VAL A 1 84 ? 4.582 -0.796 -4.641 1.00 85.88 84 VAL A CA 1
ATOM 662 C C . VAL A 1 84 ? 3.803 -2.025 -4.158 1.00 85.88 84 VAL A C 1
ATOM 664 O O . VAL A 1 84 ? 2.573 -1.997 -4.173 1.00 85.88 84 VAL A O 1
ATOM 667 N N . CYS A 1 85 ? 4.477 -3.064 -3.650 1.00 85.50 85 CYS A N 1
ATOM 668 C CA . CYS A 1 85 ? 3.814 -4.276 -3.153 1.00 85.50 85 CYS A CA 1
ATOM 669 C C . CYS A 1 85 ? 2.891 -3.988 -1.956 1.00 85.50 85 CYS A C 1
ATOM 671 O O . CYS A 1 85 ? 1.764 -4.478 -1.898 1.00 85.50 85 CYS A O 1
ATOM 673 N N . SER A 1 86 ? 3.328 -3.137 -1.020 1.00 84.38 86 SER A N 1
ATOM 674 C CA . SER A 1 86 ? 2.504 -2.691 0.113 1.00 84.38 86 SER A CA 1
ATOM 675 C C . SER A 1 86 ? 1.242 -1.957 -0.351 1.00 84.38 86 SER A C 1
ATOM 677 O O . SER A 1 86 ? 0.145 -2.188 0.165 1.00 84.38 86 SER A O 1
ATOM 679 N N . LEU A 1 87 ? 1.372 -1.106 -1.371 1.00 84.25 87 LEU A N 1
ATOM 680 C CA . LEU A 1 87 ? 0.254 -0.375 -1.954 1.00 84.25 87 LEU A CA 1
ATOM 681 C C . LEU A 1 87 ? -0.722 -1.296 -2.692 1.00 84.25 87 LEU A C 1
ATOM 683 O O . LEU A 1 87 ? -1.932 -1.138 -2.530 1.00 84.25 87 LEU A O 1
ATOM 687 N N . VAL A 1 88 ? -0.225 -2.287 -3.438 1.00 87.38 88 VAL A N 1
ATOM 688 C CA . VAL A 1 88 ? -1.071 -3.325 -4.047 1.00 87.38 88 VAL A CA 1
ATOM 689 C C . VAL A 1 88 ? -1.870 -4.057 -2.971 1.00 87.38 88 VAL A C 1
ATOM 691 O O . VAL A 1 88 ? -3.098 -4.087 -3.045 1.00 87.38 88 VAL A O 1
ATOM 694 N N . GLY A 1 89 ? -1.207 -4.530 -1.912 1.00 85.50 89 GLY A N 1
ATOM 695 C CA . GLY A 1 89 ? -1.876 -5.206 -0.798 1.00 85.50 89 GLY A CA 1
ATOM 696 C C . GLY A 1 89 ? -2.892 -4.319 -0.064 1.00 85.50 89 GLY A C 1
ATOM 697 O O . GLY A 1 89 ? -3.913 -4.807 0.424 1.00 85.50 89 GLY A O 1
ATOM 698 N N . MET A 1 90 ? -2.662 -3.003 -0.005 1.00 84.69 90 MET A N 1
ATOM 699 C CA . MET A 1 90 ? -3.633 -2.041 0.527 1.00 84.69 90 MET A CA 1
ATOM 700 C C . MET A 1 90 ? -4.856 -1.899 -0.390 1.00 84.69 90 MET A C 1
ATOM 702 O O . MET A 1 90 ? -5.989 -1.875 0.091 1.00 84.69 90 MET A O 1
ATOM 706 N N . LEU A 1 91 ? -4.648 -1.820 -1.707 1.00 84.44 91 LEU A N 1
ATOM 707 C CA . LEU A 1 91 ? -5.722 -1.705 -2.693 1.00 84.44 91 LEU A CA 1
ATOM 708 C C . LEU A 1 91 ? -6.582 -2.976 -2.751 1.00 84.44 91 LEU A C 1
ATOM 710 O O . LEU A 1 91 ? -7.806 -2.875 -2.833 1.00 84.44 91 LEU A O 1
ATOM 714 N N . GLU A 1 92 ? -5.993 -4.164 -2.630 1.00 85.69 92 GLU A N 1
ATOM 715 C CA . GLU A 1 92 ? -6.738 -5.432 -2.571 1.00 85.69 92 GLU A CA 1
ATOM 716 C C . GLU A 1 92 ? -7.744 -5.458 -1.409 1.00 85.69 92 GLU A C 1
ATOM 718 O O . GLU A 1 92 ? -8.892 -5.884 -1.568 1.00 85.69 92 GLU A O 1
ATOM 723 N N . GLN A 1 93 ? -7.363 -4.899 -0.256 1.00 82.25 93 GLN A N 1
ATOM 724 C CA . GLN A 1 93 ? -8.219 -4.814 0.932 1.00 82.25 93 GLN A CA 1
ATOM 725 C C . GLN A 1 93 ? -9.406 -3.847 0.768 1.00 82.25 93 GLN A C 1
ATOM 727 O O . GLN A 1 93 ? -10.373 -3.917 1.529 1.00 82.25 93 GLN A O 1
ATOM 732 N N . LEU A 1 94 ? -9.390 -2.963 -0.237 1.00 80.75 94 LEU A N 1
ATOM 733 C CA . LEU A 1 94 ? -10.482 -2.021 -0.521 1.00 80.75 94 LEU A CA 1
ATOM 734 C C . LEU A 1 94 ? -11.623 -2.621 -1.362 1.00 80.75 94 LEU A C 1
ATOM 736 O O . LEU A 1 94 ? -12.594 -1.916 -1.679 1.00 80.75 94 LEU A O 1
ATOM 740 N N . GLY A 1 95 ? -11.526 -3.897 -1.745 1.00 80.94 95 GLY A N 1
ATOM 741 C CA . GLY A 1 95 ? -12.532 -4.593 -2.543 1.00 80.94 95 GLY A CA 1
ATOM 742 C C . GLY A 1 95 ? -12.728 -3.951 -3.919 1.00 80.94 95 GLY A C 1
ATOM 743 O O . GLY A 1 95 ? -11.768 -3.561 -4.581 1.00 80.94 95 GLY A O 1
ATOM 744 N N . ARG A 1 96 ? -13.985 -3.794 -4.364 1.00 80.50 96 ARG A N 1
ATOM 745 C CA . ARG A 1 96 ? -14.299 -3.344 -5.738 1.00 80.50 96 ARG A CA 1
ATOM 746 C C . ARG A 1 96 ? -13.621 -2.026 -6.124 1.00 80.50 96 ARG A C 1
ATOM 748 O O . ARG A 1 96 ? -13.261 -1.854 -7.279 1.00 80.50 96 ARG A O 1
ATOM 755 N N . ARG A 1 97 ? -13.482 -1.085 -5.184 1.00 78.25 97 ARG A N 1
ATOM 756 C CA . ARG A 1 97 ? -12.886 0.227 -5.480 1.00 78.25 97 ARG A CA 1
ATOM 757 C C . ARG A 1 97 ? -11.375 0.140 -5.687 1.00 78.25 97 ARG A C 1
ATOM 759 O O . ARG A 1 97 ? -10.885 0.700 -6.653 1.00 78.25 97 ARG A O 1
ATOM 766 N N . GLY A 1 98 ? -10.664 -0.606 -4.843 1.00 81.44 98 GLY A N 1
A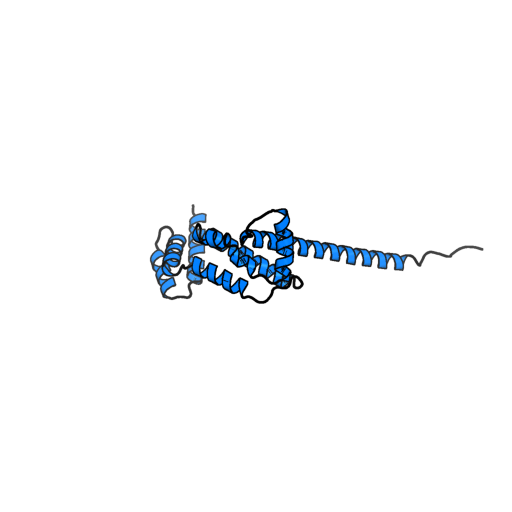TOM 767 C CA . GLY A 1 98 ? -9.227 -0.803 -5.037 1.00 81.44 98 GLY A CA 1
ATOM 768 C C . GLY A 1 98 ? -8.907 -1.671 -6.251 1.00 81.44 98 GLY A C 1
ATOM 769 O O . GLY A 1 98 ? -7.944 -1.395 -6.951 1.00 81.44 98 GLY A O 1
ATOM 770 N N . HIS A 1 99 ? -9.765 -2.642 -6.584 1.00 83.50 99 HIS A N 1
ATOM 771 C CA . HIS A 1 99 ? -9.584 -3.444 -7.796 1.00 83.50 99 HIS A CA 1
ATOM 772 C C . HIS A 1 99 ? -9.639 -2.604 -9.082 1.00 83.50 99 HIS A C 1
ATOM 774 O O . HIS A 1 99 ? -8.878 -2.861 -10.007 1.00 83.50 99 HIS A O 1
ATOM 780 N N . VAL A 1 100 ? -10.487 -1.568 -9.137 1.00 83.19 100 VAL A N 1
ATOM 781 C CA . VAL A 1 100 ? -10.515 -0.634 -10.279 1.00 83.19 100 VAL A CA 1
ATOM 782 C C . VAL A 1 100 ? -9.177 0.090 -10.432 1.00 83.19 100 VAL A C 1
ATOM 784 O O . VAL A 1 100 ? -8.682 0.198 -11.548 1.00 83.19 100 VAL A O 1
ATOM 787 N N . GLU A 1 101 ? -8.576 0.537 -9.329 1.00 82.94 101 GLU A N 1
ATOM 788 C CA . GLU A 1 101 ? -7.266 1.198 -9.356 1.00 82.94 101 GLU A CA 1
ATOM 789 C C . GLU A 1 101 ? -6.141 0.232 -9.747 1.00 82.94 101 GLU A C 1
ATOM 791 O O . GLU A 1 101 ? -5.295 0.582 -10.565 1.00 82.94 101 GLU A O 1
ATOM 796 N N . LEU A 1 102 ? -6.164 -1.006 -9.240 1.00 84.19 102 LEU A N 1
ATOM 797 C CA . LEU A 1 102 ? -5.183 -2.040 -9.596 1.00 84.19 102 LEU A CA 1
ATOM 798 C C . LEU A 1 102 ? -5.195 -2.359 -11.092 1.00 84.19 102 LEU A C 1
ATOM 800 O O . LEU A 1 102 ? -4.140 -2.498 -11.704 1.00 84.19 102 LEU A O 1
ATOM 804 N N . GLN A 1 103 ? -6.386 -2.441 -11.689 1.00 82.38 103 GLN A N 1
ATOM 805 C CA . GLN A 1 103 ? -6.572 -2.717 -13.116 1.00 82.38 103 GLN A CA 1
ATOM 806 C C . GLN A 1 103 ? -6.358 -1.478 -14.002 1.00 82.38 103 GLN A C 1
ATOM 808 O O . GLN A 1 103 ? -6.403 -1.567 -15.231 1.00 82.38 103 GLN A O 1
ATOM 813 N N . CYS A 1 104 ? -6.129 -0.307 -13.405 1.00 77.06 104 CYS A N 1
ATOM 814 C CA . CYS A 1 104 ? -5.947 0.929 -14.142 1.00 77.06 104 CYS A CA 1
ATOM 815 C C . CYS A 1 104 ? -4.524 1.014 -14.718 1.00 77.06 104 CYS A C 1
ATOM 817 O O . CYS A 1 104 ? -3.571 1.414 -14.047 1.00 77.06 104 CYS A O 1
ATOM 819 N N . GLY A 1 105 ? -4.373 0.682 -16.002 1.00 69.12 105 GLY A N 1
ATOM 820 C CA . GLY A 1 105 ? -3.073 0.710 -16.687 1.00 69.12 105 GLY A CA 1
ATOM 821 C C . GLY A 1 105 ? -2.448 2.102 -16.864 1.00 69.12 105 GLY A C 1
ATOM 822 O O . GLY A 1 105 ? -1.299 2.214 -17.294 1.00 69.12 105 GLY A O 1
ATOM 823 N N . SER A 1 106 ? -3.157 3.185 -16.518 1.00 69.62 106 SER A N 1
ATOM 824 C CA . SER A 1 106 ? -2.605 4.546 -16.590 1.00 69.62 106 SER A CA 1
ATOM 825 C C . SER A 1 106 ? -1.476 4.788 -15.591 1.00 69.62 106 SER A C 1
ATOM 827 O O . SER A 1 106 ? -0.615 5.628 -15.849 1.00 69.62 106 SER A O 1
ATOM 829 N N . HIS A 1 107 ? -1.469 4.063 -14.468 1.00 66.19 107 HIS A N 1
ATOM 830 C CA . HIS A 1 107 ? -0.444 4.201 -13.428 1.00 66.19 107 HIS A CA 1
ATOM 831 C C . HIS A 1 107 ? 0.920 3.714 -13.928 1.00 66.19 107 HIS A C 1
ATOM 833 O O . HIS A 1 107 ? 1.938 4.369 -13.736 1.00 66.19 107 HIS A O 1
ATOM 839 N N . VAL A 1 108 ? 0.924 2.633 -14.705 1.00 64.62 108 VAL A N 1
ATOM 840 C CA . VAL A 1 108 ? 2.130 1.986 -15.244 1.00 64.62 108 VAL A CA 1
ATOM 841 C C . VAL A 1 108 ? 2.783 2.796 -16.377 1.00 64.62 108 VAL A C 1
ATOM 843 O O . VAL A 1 108 ? 3.963 2.643 -16.680 1.00 64.62 108 VAL A O 1
ATOM 846 N N . CYS A 1 109 ? 2.038 3.712 -16.999 1.00 63.12 109 CYS A N 1
ATOM 847 C CA . CYS A 1 109 ? 2.533 4.541 -18.100 1.00 63.12 109 CYS A CA 1
ATOM 848 C C . CYS A 1 109 ? 3.417 5.719 -17.650 1.00 63.12 109 CYS A C 1
ATOM 850 O O . CYS A 1 109 ? 3.982 6.402 -18.503 1.00 63.12 109 CYS A O 1
ATOM 852 N N . LYS A 1 110 ? 3.517 5.982 -16.339 1.00 66.25 110 LYS A N 1
ATOM 853 C CA . LYS A 1 110 ? 4.244 7.130 -15.766 1.00 66.25 110 LYS A CA 1
ATOM 854 C C . LYS A 1 110 ? 5.639 6.791 -15.236 1.00 66.25 110 LYS A C 1
ATOM 856 O O . LYS A 1 110 ? 6.284 7.634 -14.623 1.00 66.25 110 LYS A O 1
ATOM 861 N N . LEU A 1 111 ? 6.101 5.567 -15.455 1.00 66.94 111 LEU A N 1
ATOM 862 C CA . LEU A 1 111 ? 7.383 5.111 -14.941 1.00 66.94 111 LEU A CA 1
ATOM 863 C C . LEU A 1 111 ? 8.563 5.811 -15.634 1.00 66.94 111 LEU A C 1
ATOM 865 O O . LEU A 1 111 ? 8.475 6.149 -16.820 1.00 66.94 111 LEU A O 1
ATOM 869 N N . PRO A 1 112 ? 9.708 5.945 -14.942 1.00 69.31 112 PRO A N 1
ATOM 870 C CA . PRO A 1 112 ? 10.974 6.288 -15.570 1.00 69.31 112 PRO A CA 1
ATOM 871 C C . PRO A 1 112 ? 11.262 5.451 -16.817 1.00 69.31 112 PRO A C 1
ATOM 873 O O . PRO A 1 112 ? 10.915 4.266 -16.893 1.00 69.31 112 PRO A O 1
ATOM 876 N N . HIS A 1 113 ? 11.925 6.054 -17.804 1.00 67.94 113 HIS A N 1
ATOM 877 C CA . HIS A 1 113 ? 12.170 5.418 -19.101 1.00 67.94 113 HIS A CA 1
ATOM 878 C C . HIS A 1 113 ? 12.940 4.090 -18.972 1.00 67.94 113 HIS A C 1
ATOM 880 O O . HIS A 1 113 ? 12.599 3.107 -19.636 1.00 67.94 113 HIS A O 1
ATOM 886 N N . ASP A 1 114 ? 13.929 4.039 -18.077 1.00 70.19 114 ASP A N 1
ATOM 887 C CA . ASP A 1 114 ? 14.756 2.850 -17.853 1.00 70.19 114 ASP A CA 1
ATOM 888 C C . ASP A 1 114 ? 13.936 1.685 -17.271 1.00 70.19 114 ASP A C 1
ATOM 890 O O . ASP A 1 114 ? 14.037 0.554 -17.750 1.00 70.19 114 ASP A O 1
ATOM 894 N N . LEU A 1 115 ? 13.050 1.967 -16.309 1.00 76.50 115 LEU A N 1
ATOM 895 C CA . LEU A 1 115 ? 12.138 0.972 -15.735 1.00 76.50 115 LEU A CA 1
ATOM 896 C C . LEU A 1 115 ? 11.084 0.531 -16.755 1.00 76.50 115 LEU A C 1
ATOM 898 O O . LEU A 1 115 ? 10.801 -0.657 -16.889 1.00 76.50 115 LEU A O 1
ATOM 902 N N . THR A 1 116 ? 10.565 1.476 -17.542 1.00 78.38 116 THR A N 1
ATOM 903 C CA . THR A 1 116 ? 9.565 1.212 -18.584 1.00 78.38 116 THR A CA 1
ATOM 904 C C . THR A 1 116 ? 10.072 0.210 -19.620 1.00 78.38 116 THR A C 1
ATOM 906 O O . THR A 1 116 ? 9.324 -0.670 -20.047 1.00 78.38 116 THR A O 1
ATOM 909 N N . ALA A 1 117 ? 11.331 0.324 -20.052 1.00 81.06 117 ALA A N 1
ATOM 910 C CA . ALA A 1 117 ? 11.900 -0.577 -21.049 1.00 81.06 117 ALA A CA 1
ATOM 911 C C . ALA A 1 117 ? 12.059 -2.011 -20.516 1.00 81.06 117 ALA A C 1
ATOM 913 O O . ALA A 1 117 ? 11.706 -2.964 -21.216 1.00 81.06 117 ALA A O 1
ATOM 914 N N . SER A 1 118 ? 12.556 -2.168 -19.286 1.00 85.12 118 SER A N 1
ATOM 915 C CA . SER A 1 118 ? 12.716 -3.479 -18.641 1.00 85.12 118 SER A CA 1
ATOM 916 C C . SER A 1 118 ? 11.370 -4.132 -18.338 1.00 85.12 118 SER A C 1
ATOM 918 O O . SER A 1 118 ? 11.143 -5.275 -18.733 1.00 85.12 118 SER A O 1
ATOM 920 N N . PHE A 1 119 ? 10.432 -3.376 -17.771 1.00 86.25 119 PHE A N 1
ATOM 921 C CA . PHE A 1 119 ? 9.078 -3.847 -17.509 1.00 86.25 119 PHE A CA 1
ATOM 922 C C . PHE A 1 119 ? 8.358 -4.303 -18.791 1.00 86.25 119 PHE A C 1
ATOM 924 O O . PHE A 1 119 ? 7.785 -5.391 -18.849 1.00 86.25 119 PHE A O 1
ATOM 931 N N . LYS A 1 120 ? 8.458 -3.530 -19.884 1.00 84.06 120 LYS A N 1
ATOM 932 C CA . LYS A 1 120 ? 7.890 -3.930 -21.185 1.00 84.06 120 LYS A CA 1
ATOM 933 C C . LYS A 1 120 ? 8.487 -5.236 -21.710 1.00 84.06 120 LYS A C 1
ATOM 935 O O . LYS A 1 120 ? 7.759 -6.028 -22.304 1.00 84.06 120 LYS A O 1
ATOM 940 N N . ARG A 1 121 ? 9.788 -5.479 -21.507 1.00 87.06 121 ARG A N 1
ATOM 941 C CA . ARG A 1 121 ? 10.431 -6.749 -21.890 1.00 87.06 121 ARG A CA 1
ATOM 942 C C . ARG A 1 121 ? 9.907 -7.923 -21.068 1.00 87.06 121 ARG A C 1
ATOM 944 O O . ARG A 1 121 ? 9.727 -8.993 -21.640 1.00 87.06 121 ARG A O 1
ATOM 951 N N . PHE A 1 122 ? 9.643 -7.714 -19.780 1.00 86.56 122 PHE A N 1
ATOM 952 C CA . PHE A 1 122 ? 9.076 -8.729 -18.892 1.00 86.56 122 PHE A CA 1
ATOM 953 C C . PHE A 1 122 ? 7.639 -9.111 -19.285 1.00 86.56 122 PHE A C 1
ATOM 955 O O . PHE A 1 122 ? 7.326 -10.294 -19.385 1.00 86.56 122 PHE A O 1
ATOM 962 N N . ILE A 1 123 ? 6.787 -8.127 -19.594 1.00 87.44 123 ILE A N 1
ATOM 963 C CA . ILE A 1 123 ? 5.367 -8.363 -19.914 1.00 87.44 123 ILE A CA 1
ATOM 964 C C . ILE A 1 123 ? 5.130 -8.831 -21.356 1.00 87.44 123 ILE A C 1
ATOM 966 O O . ILE A 1 123 ? 4.165 -9.547 -21.627 1.00 87.44 123 ILE A O 1
ATOM 970 N N . HIS A 1 124 ? 5.995 -8.465 -22.307 1.00 84.44 124 HIS A N 1
ATOM 971 C CA . HIS A 1 124 ? 5.789 -8.775 -23.727 1.00 84.44 124 HIS A CA 1
ATOM 972 C C . HIS A 1 124 ? 5.522 -10.274 -24.021 1.00 84.44 124 HIS A C 1
ATOM 974 O O . HIS A 1 124 ? 4.572 -10.570 -24.753 1.00 84.44 124 HIS A O 1
ATOM 980 N N . PRO A 1 125 ? 6.269 -11.244 -23.450 1.00 86.69 125 PRO A N 1
ATOM 981 C CA . PRO A 1 125 ? 5.989 -12.672 -23.629 1.00 86.69 125 PRO A CA 1
ATOM 982 C C . PRO A 1 125 ? 4.617 -13.120 -23.106 1.00 86.69 125 PRO A C 1
ATOM 984 O O . PRO A 1 125 ? 4.047 -14.068 -23.644 1.00 86.69 125 PRO A O 1
ATOM 987 N N . MET A 1 126 ? 4.069 -12.434 -22.099 1.00 84.00 126 MET A N 1
ATOM 988 C CA . MET A 1 126 ? 2.795 -12.773 -21.452 1.00 84.00 126 MET A CA 1
ATOM 989 C C . MET A 1 126 ? 1.571 -12.318 -22.264 1.00 84.00 126 MET A C 1
ATOM 991 O O . MET A 1 126 ? 0.448 -12.701 -21.951 1.00 84.00 126 MET A O 1
ATOM 995 N N . ARG A 1 127 ? 1.776 -11.531 -23.335 1.00 79.75 127 ARG A N 1
ATOM 996 C CA . ARG A 1 127 ? 0.721 -11.004 -24.226 1.00 79.75 127 ARG A CA 1
ATOM 997 C C . ARG A 1 127 ? -0.385 -10.227 -23.494 1.00 79.75 127 ARG A C 1
ATOM 999 O O . ARG A 1 127 ? -1.530 -10.205 -23.947 1.00 79.75 127 ARG A O 1
ATOM 1006 N N . VAL A 1 128 ? -0.047 -9.569 -22.386 1.00 78.38 128 VAL A N 1
ATOM 1007 C CA . VAL A 1 128 ? -0.976 -8.705 -21.646 1.00 78.38 128 VAL A CA 1
ATOM 1008 C C . VAL A 1 128 ? -1.272 -7.457 -22.482 1.00 78.38 128 VAL A C 1
ATOM 1010 O O . VAL A 1 128 ? -0.360 -6.743 -22.894 1.00 78.38 128 VAL A O 1
ATOM 1013 N N . ALA A 1 129 ? -2.554 -7.205 -22.759 1.00 72.31 129 ALA A N 1
ATOM 1014 C CA . ALA A 1 129 ? -2.982 -6.098 -23.618 1.00 72.31 129 ALA A CA 1
ATOM 1015 C C . ALA A 1 129 ? -2.853 -4.726 -22.934 1.00 72.31 129 ALA A C 1
ATOM 1017 O O . ALA A 1 129 ? -2.517 -3.740 -23.587 1.00 72.31 129 ALA A O 1
ATOM 1018 N N . ILE A 1 130 ? -3.122 -4.665 -21.627 1.00 80.19 130 ILE A N 1
ATOM 1019 C CA . ILE A 1 130 ? -3.012 -3.458 -20.803 1.00 80.19 130 ILE A CA 1
ATOM 1020 C C . ILE A 1 130 ? -2.315 -3.871 -19.504 1.00 80.19 130 ILE A C 1
ATOM 1022 O O . ILE A 1 130 ? -2.954 -4.529 -18.686 1.00 80.19 130 ILE A O 1
ATOM 1026 N N . PRO A 1 131 ? -1.026 -3.537 -19.323 1.00 82.44 131 PRO A N 1
ATOM 1027 C CA . PRO A 1 131 ? -0.320 -3.831 -18.084 1.00 82.44 131 PRO A CA 1
ATOM 1028 C C . PRO A 1 131 ? -0.978 -3.121 -16.900 1.00 82.44 131 PRO A C 1
ATOM 1030 O O . PRO A 1 131 ? -1.336 -1.945 -16.992 1.00 82.44 131 PRO A O 1
ATOM 1033 N N . THR A 1 132 ? -1.126 -3.840 -15.798 1.00 86.62 132 THR A N 1
ATOM 1034 C CA . THR A 1 132 ? -1.801 -3.404 -14.575 1.00 86.62 132 THR A CA 1
ATOM 1035 C C . THR A 1 132 ? -0.802 -3.084 -13.467 1.00 86.62 132 THR A C 1
ATOM 1037 O O . THR A 1 132 ? 0.393 -3.365 -13.570 1.00 86.62 132 THR A O 1
ATOM 1040 N N . PHE A 1 133 ? -1.285 -2.481 -12.381 1.00 82.50 133 PHE A N 1
ATOM 1041 C CA . PHE A 1 133 ? -0.451 -2.196 -11.214 1.00 82.50 133 PHE A CA 1
ATOM 1042 C C . PHE A 1 133 ? 0.008 -3.483 -10.504 1.00 82.50 133 PHE A C 1
ATOM 1044 O O . PHE A 1 133 ? 1.085 -3.510 -9.916 1.00 82.50 133 PHE A O 1
ATOM 1051 N N . THR A 1 134 ? -0.774 -4.561 -10.618 1.00 86.75 134 THR A N 1
ATOM 1052 C CA . THR A 1 134 ? -0.399 -5.903 -10.153 1.00 86.75 134 THR A CA 1
ATOM 1053 C C . THR A 1 134 ? 0.744 -6.475 -10.987 1.00 86.75 134 THR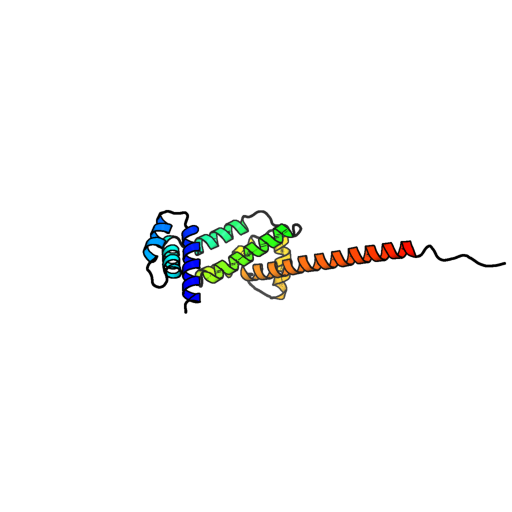 A C 1
ATOM 1055 O O . THR A 1 134 ? 1.765 -6.845 -10.423 1.00 86.75 134 THR A O 1
ATOM 1058 N N . ASP A 1 135 ? 0.638 -6.427 -12.321 1.00 88.19 135 ASP A N 1
ATOM 1059 C CA . ASP A 1 135 ? 1.715 -6.880 -13.218 1.00 88.19 135 ASP A CA 1
ATOM 1060 C C . ASP A 1 135 ? 3.041 -6.155 -12.923 1.00 88.19 135 ASP A C 1
ATOM 1062 O O . ASP A 1 135 ? 4.130 -6.720 -13.024 1.00 88.19 135 ASP A O 1
ATOM 1066 N N . PHE A 1 136 ? 2.943 -4.873 -12.562 1.00 86.50 136 PHE A N 1
ATOM 1067 C CA . PHE A 1 136 ? 4.087 -4.057 -12.183 1.00 86.50 136 PHE A CA 1
ATOM 1068 C C . PHE A 1 136 ? 4.732 -4.499 -10.863 1.00 86.50 136 PHE A C 1
ATOM 1070 O O . PHE A 1 136 ? 5.959 -4.552 -10.784 1.00 86.50 136 PHE A O 1
ATOM 1077 N N . ALA A 1 137 ? 3.933 -4.842 -9.851 1.00 88.00 137 ALA A N 1
ATOM 1078 C CA . ALA A 1 137 ? 4.440 -5.379 -8.590 1.00 88.00 137 ALA A CA 1
ATOM 1079 C C . ALA A 1 137 ? 5.130 -6.737 -8.784 1.00 88.00 137 ALA A C 1
ATOM 1081 O O . ALA A 1 137 ? 6.244 -6.916 -8.294 1.00 88.00 137 ALA A O 1
ATOM 1082 N N . ASP A 1 138 ? 4.530 -7.630 -9.576 1.00 89.88 138 ASP A N 1
ATOM 1083 C CA . ASP A 1 138 ? 5.096 -8.949 -9.882 1.00 89.88 138 ASP A CA 1
ATOM 1084 C C . ASP A 1 138 ? 6.472 -8.828 -10.556 1.00 89.88 138 ASP A C 1
ATOM 1086 O O . ASP A 1 138 ? 7.423 -9.536 -10.219 1.00 89.88 138 ASP A O 1
ATOM 1090 N N . TRP A 1 139 ? 6.612 -7.887 -11.497 1.00 90.81 139 TRP A N 1
ATOM 1091 C CA . TRP A 1 139 ? 7.905 -7.612 -12.123 1.00 90.81 139 TRP A CA 1
ATOM 1092 C C . TRP A 1 139 ? 8.940 -7.079 -11.126 1.00 90.81 139 TRP A C 1
ATOM 1094 O O . TRP A 1 139 ? 10.099 -7.488 -11.178 1.00 90.81 139 TRP A O 1
ATOM 1104 N N . LEU A 1 140 ? 8.553 -6.162 -10.235 1.00 88.25 140 LEU A N 1
ATOM 1105 C CA . LEU A 1 140 ? 9.470 -5.591 -9.248 1.00 88.25 140 LEU A CA 1
ATOM 1106 C C . LEU A 1 140 ? 9.979 -6.647 -8.267 1.00 88.25 140 LEU A C 1
ATOM 1108 O O . LEU A 1 140 ? 11.166 -6.641 -7.948 1.00 88.25 140 LEU A O 1
ATOM 1112 N N . GLU A 1 141 ? 9.112 -7.555 -7.821 1.00 88.81 141 GLU A N 1
ATOM 1113 C CA . GLU A 1 141 ? 9.496 -8.681 -6.968 1.00 88.81 141 GLU A CA 1
ATOM 1114 C C . GLU A 1 141 ? 10.510 -9.586 -7.682 1.00 88.81 141 GLU A C 1
ATOM 1116 O O . GLU A 1 141 ? 11.599 -9.827 -7.158 1.00 88.81 141 GLU A O 1
ATOM 1121 N N . TYR A 1 142 ? 10.228 -9.962 -8.934 1.00 88.69 142 TYR A N 1
ATOM 1122 C CA . TYR A 1 142 ? 11.162 -10.722 -9.770 1.00 88.69 142 TYR A CA 1
ATOM 1123 C C . TYR A 1 142 ? 12.515 -10.008 -9.950 1.00 88.69 142 TYR A C 1
ATOM 1125 O O . TYR A 1 142 ? 13.579 -10.619 -9.844 1.00 88.69 142 TYR A O 1
ATOM 1133 N N . GLU A 1 143 ? 12.509 -8.702 -10.217 1.00 86.81 143 GLU A N 1
ATOM 1134 C CA . GLU A 1 143 ? 13.737 -7.938 -10.446 1.00 86.81 143 GLU A CA 1
ATOM 1135 C C . GLU A 1 143 ? 14.580 -7.809 -9.162 1.00 86.81 143 GLU A C 1
ATOM 1137 O O . GLU A 1 143 ? 15.811 -7.846 -9.229 1.00 86.81 143 GLU A O 1
ATOM 1142 N N . VAL A 1 144 ? 13.941 -7.709 -7.988 1.00 86.56 144 VAL A N 1
ATOM 1143 C CA . VAL A 1 144 ? 14.629 -7.756 -6.686 1.00 86.56 144 VAL A CA 1
ATOM 1144 C C . VAL A 1 144 ? 15.319 -9.108 -6.492 1.00 86.56 144 VAL A C 1
ATOM 1146 O O . VAL A 1 144 ? 16.505 -9.134 -6.158 1.00 86.56 144 VAL A O 1
ATOM 1149 N N . GLU A 1 145 ? 14.637 -10.222 -6.771 1.00 85.88 145 GLU A N 1
ATOM 1150 C CA . GLU A 1 145 ? 15.229 -11.564 -6.678 1.00 85.88 145 GLU A CA 1
ATOM 1151 C C . GLU A 1 145 ? 16.458 -11.723 -7.592 1.00 85.88 145 GLU A C 1
ATOM 1153 O O . GLU A 1 145 ? 17.505 -12.224 -7.166 1.00 85.88 145 GLU A O 1
ATOM 1158 N N . VAL A 1 146 ? 16.377 -11.232 -8.835 1.00 84.38 146 VAL A N 1
ATOM 1159 C CA . VAL A 1 146 ? 17.492 -11.258 -9.801 1.00 84.38 146 VAL A CA 1
ATOM 1160 C C . VAL A 1 146 ? 18.681 -10.414 -9.321 1.00 84.38 146 VAL A C 1
ATOM 1162 O O . VAL A 1 146 ? 19.845 -10.816 -9.466 1.00 84.38 146 VAL A O 1
ATOM 1165 N N . GLN A 1 147 ? 18.431 -9.245 -8.728 1.00 80.12 147 GLN A N 1
ATOM 1166 C CA . GLN A 1 147 ? 19.489 -8.395 -8.172 1.00 80.12 147 GLN A CA 1
ATOM 1167 C C . GLN A 1 147 ? 20.170 -9.043 -6.956 1.00 80.12 147 GLN A C 1
ATOM 1169 O O . GLN A 1 147 ? 21.395 -8.963 -6.815 1.00 80.12 147 GLN A O 1
ATOM 1174 N N . GLU A 1 148 ? 19.421 -9.751 -6.111 1.00 75.75 148 GLU A N 1
ATOM 1175 C CA . GLU A 1 148 ? 19.990 -10.500 -4.990 1.00 75.75 148 GLU A CA 1
ATOM 1176 C C . GLU A 1 148 ? 20.836 -11.701 -5.440 1.00 75.75 148 GLU A C 1
ATOM 1178 O O . GLU A 1 148 ? 21.896 -11.966 -4.860 1.00 75.75 148 GLU A O 1
ATOM 1183 N N . ASP A 1 149 ? 20.407 -12.429 -6.475 1.00 68.56 149 ASP A N 1
ATOM 1184 C CA . ASP A 1 149 ? 21.127 -13.603 -6.981 1.00 68.56 149 ASP A CA 1
ATOM 1185 C C . ASP A 1 149 ? 22.392 -13.226 -7.769 1.00 68.56 149 ASP A C 1
ATOM 1187 O O . ASP A 1 149 ? 23.470 -13.803 -7.585 1.00 68.56 149 ASP A O 1
ATOM 1191 N N . SER A 1 150 ? 22.324 -12.158 -8.566 1.00 63.41 150 SER A N 1
ATOM 1192 C CA . SER A 1 150 ? 23.500 -11.612 -9.256 1.00 63.41 150 SER A CA 1
ATOM 1193 C C . SER A 1 150 ? 24.572 -11.106 -8.278 1.00 63.41 150 SER A C 1
ATOM 1195 O O . SER A 1 150 ? 25.766 -11.342 -8.494 1.00 63.41 150 SER A O 1
ATOM 1197 N N . GLY A 1 151 ? 24.177 -10.508 -7.148 1.00 59.56 151 GLY A N 1
ATOM 1198 C CA . GLY A 1 151 ? 25.091 -10.143 -6.062 1.00 59.56 151 GLY A CA 1
ATOM 1199 C C . GLY A 1 151 ? 25.821 -11.350 -5.458 1.00 59.56 151 GLY A C 1
ATOM 1200 O O . GLY A 1 151 ? 27.033 -11.293 -5.210 1.00 59.56 151 GLY A O 1
ATOM 1201 N N . LYS A 1 152 ? 25.120 -12.481 -5.295 1.00 55.97 152 LYS A N 1
ATOM 1202 C CA . LYS A 1 152 ? 25.710 -13.750 -4.839 1.00 55.97 152 LYS A CA 1
ATOM 1203 C C . LYS A 1 152 ? 26.680 -14.298 -5.886 1.00 55.97 152 LYS A C 1
ATOM 1205 O O . LYS A 1 152 ? 27.828 -14.582 -5.543 1.00 55.97 152 LYS A O 1
ATOM 1210 N N . SER A 1 153 ? 26.302 -14.343 -7.163 1.00 52.03 153 SER A N 1
ATOM 1211 C CA . SER A 1 153 ? 27.174 -14.818 -8.250 1.00 52.03 153 SER A CA 1
ATOM 1212 C C . SER A 1 153 ? 28.462 -13.990 -8.408 1.00 52.03 153 SER A C 1
ATOM 1214 O O . SER A 1 153 ? 29.531 -14.549 -8.674 1.00 52.03 153 SER A O 1
ATOM 1216 N N . VAL A 1 154 ? 28.406 -12.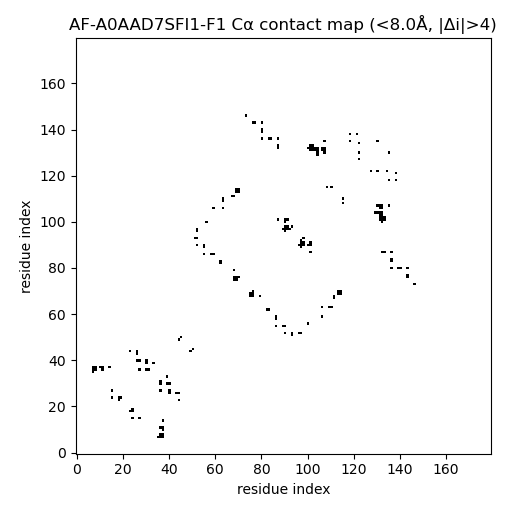665 -8.226 1.00 53.16 154 VAL A N 1
ATOM 1217 C CA . VAL A 1 154 ? 29.598 -11.793 -8.258 1.00 53.16 154 VAL A CA 1
ATOM 1218 C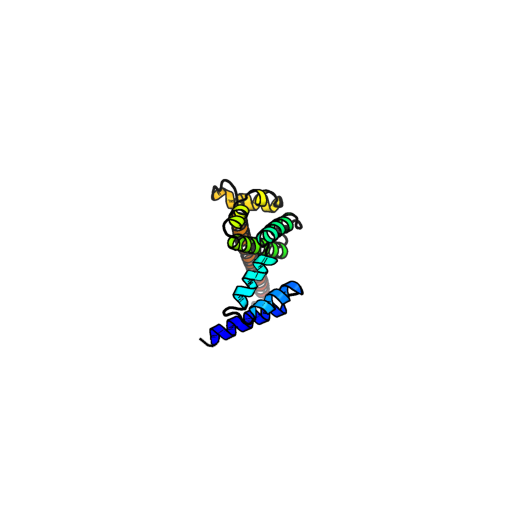 C . VAL A 1 154 ? 30.497 -12.028 -7.039 1.00 53.16 154 VAL A C 1
ATOM 1220 O O . VAL A 1 154 ? 31.726 -11.992 -7.149 1.00 53.16 154 VAL A O 1
ATOM 1223 N N . SER A 1 155 ? 29.911 -12.318 -5.875 1.00 52.03 155 SER A N 1
ATOM 1224 C CA . SER A 1 155 ? 30.680 -12.678 -4.681 1.00 52.03 155 SER A CA 1
ATOM 1225 C C . SER A 1 155 ? 31.430 -14.005 -4.867 1.00 52.03 155 SER A C 1
ATOM 1227 O O . SER A 1 155 ? 32.625 -14.072 -4.568 1.00 52.03 155 SER A O 1
ATOM 1229 N N . TYR A 1 156 ? 30.792 -15.014 -5.471 1.00 48.41 156 TYR A N 1
ATOM 1230 C CA . TYR A 1 156 ? 31.427 -16.295 -5.781 1.00 48.41 156 TYR A CA 1
ATOM 1231 C C . TYR A 1 156 ? 32.572 -16.139 -6.789 1.00 48.41 156 TYR A C 1
ATOM 1233 O O . TYR A 1 156 ? 33.664 -16.650 -6.546 1.00 48.41 156 TYR A O 1
ATOM 1241 N N . SER A 1 157 ? 32.394 -15.358 -7.860 1.00 53.81 157 SER A N 1
ATOM 1242 C CA . SER A 1 157 ? 33.453 -15.147 -8.863 1.00 53.81 157 SER A CA 1
ATOM 1243 C C . SER A 1 157 ? 34.643 -14.329 -8.327 1.00 53.81 157 SER A C 1
ATOM 1245 O O . SER A 1 157 ? 35.802 -14.590 -8.674 1.00 53.81 157 SER A O 1
ATOM 1247 N N . ARG A 1 158 ? 34.409 -13.372 -7.414 1.00 48.75 158 ARG A N 1
ATOM 1248 C CA . ARG A 1 158 ? 35.481 -12.629 -6.721 1.00 48.75 158 ARG A CA 1
ATOM 1249 C C . ARG A 1 158 ? 36.249 -13.512 -5.732 1.00 48.75 158 ARG A C 1
ATOM 1251 O O . ARG A 1 158 ? 37.470 -13.379 -5.617 1.00 48.75 158 ARG A O 1
ATOM 1258 N N . VAL A 1 159 ? 35.567 -14.421 -5.038 1.00 55.09 159 VAL A N 1
ATOM 1259 C CA . VAL A 1 159 ? 36.212 -15.402 -4.154 1.00 55.09 159 VAL A CA 1
ATOM 1260 C C . VAL A 1 159 ? 37.019 -16.412 -4.976 1.00 55.09 159 VAL A C 1
ATOM 1262 O O . VAL A 1 159 ? 38.189 -16.634 -4.671 1.00 55.09 159 VAL A O 1
ATOM 1265 N N . GLU A 1 160 ? 36.473 -16.936 -6.074 1.00 51.62 160 GLU A N 1
ATOM 1266 C CA . GLU A 1 160 ? 37.160 -17.908 -6.934 1.00 51.62 160 GLU A CA 1
ATOM 1267 C C . GLU A 1 160 ? 38.405 -17.310 -7.615 1.00 51.62 160 GLU A C 1
ATOM 1269 O O . GLU A 1 160 ? 39.482 -17.910 -7.608 1.00 51.62 160 GLU A O 1
ATOM 1274 N N . SER A 1 161 ? 38.313 -16.076 -8.122 1.00 55.47 161 SER A N 1
ATOM 1275 C CA . SER A 1 161 ? 39.470 -15.359 -8.682 1.00 55.47 161 SER A CA 1
ATOM 1276 C C . SER A 1 161 ? 40.542 -15.042 -7.633 1.00 55.47 161 SER A C 1
ATOM 1278 O O . SER A 1 161 ? 41.732 -15.051 -7.955 1.00 55.47 161 SER A O 1
ATOM 1280 N N . SER A 1 162 ? 40.157 -14.825 -6.372 1.00 56.31 162 SER A N 1
ATOM 1281 C CA . SER A 1 162 ? 41.091 -14.615 -5.256 1.00 56.31 162 SER A CA 1
ATOM 1282 C C . SER A 1 162 ? 41.769 -15.915 -4.807 1.00 56.31 162 SER A C 1
ATOM 1284 O O . SER A 1 162 ? 42.962 -15.901 -4.495 1.00 56.31 162 SER A O 1
ATOM 1286 N N . ILE A 1 163 ? 41.049 -17.043 -4.830 1.00 57.22 163 ILE A N 1
ATOM 1287 C CA . ILE A 1 163 ? 41.587 -18.381 -4.536 1.00 57.22 163 ILE A CA 1
ATOM 1288 C C . ILE A 1 163 ? 42.603 -18.790 -5.608 1.00 57.22 163 ILE A C 1
ATOM 1290 O O . ILE A 1 163 ? 43.743 -19.113 -5.268 1.00 57.22 163 ILE A O 1
ATOM 1294 N N . ARG A 1 164 ? 42.262 -18.641 -6.897 1.00 52.69 164 ARG A N 1
ATOM 1295 C CA . ARG A 1 164 ? 43.188 -18.913 -8.013 1.00 52.69 164 ARG A CA 1
ATOM 1296 C C . ARG A 1 164 ? 44.452 -18.047 -7.957 1.00 52.69 164 ARG A C 1
ATOM 1298 O O . ARG A 1 164 ? 45.543 -18.510 -8.280 1.00 52.69 164 ARG A O 1
ATOM 1305 N N . LYS A 1 165 ? 44.349 -16.791 -7.499 1.00 53.16 165 LYS A N 1
ATOM 1306 C CA . LYS A 1 165 ? 45.512 -15.895 -7.326 1.00 53.16 165 LYS A CA 1
ATOM 1307 C C . LYS A 1 165 ? 46.419 -16.295 -6.157 1.00 53.16 165 LYS A C 1
ATOM 1309 O O . LYS A 1 165 ? 47.610 -15.987 -6.190 1.00 53.16 165 LYS A O 1
ATOM 1314 N N . LYS A 1 166 ? 45.866 -16.940 -5.124 1.00 54.09 166 LYS A N 1
ATOM 1315 C CA . LYS A 1 166 ? 46.615 -17.417 -3.953 1.00 54.09 166 LYS A CA 1
ATOM 1316 C C . LYS A 1 166 ? 47.355 -18.720 -4.264 1.00 54.09 166 LYS A C 1
ATOM 1318 O O . LYS A 1 166 ? 48.518 -18.838 -3.896 1.00 54.09 166 LYS A O 1
ATOM 1323 N N . GLU A 1 167 ? 46.733 -19.615 -5.028 1.00 50.91 167 GLU A N 1
ATOM 1324 C CA . GLU A 1 167 ? 47.335 -20.873 -5.487 1.00 50.91 167 GLU A CA 1
ATOM 1325 C C . GLU A 1 167 ? 48.541 -20.643 -6.417 1.00 50.91 167 GLU A C 1
ATOM 1327 O O . GLU A 1 167 ? 49.597 -21.252 -6.242 1.00 50.91 167 GLU A O 1
ATOM 1332 N N . ASN A 1 168 ? 48.451 -19.653 -7.314 1.00 50.78 168 ASN A N 1
ATOM 1333 C CA . ASN A 1 168 ? 49.551 -19.296 -8.220 1.00 50.78 168 ASN A CA 1
ATOM 1334 C C . ASN A 1 168 ? 50.772 -18.667 -7.514 1.00 50.78 168 ASN A C 1
ATOM 1336 O O . ASN A 1 168 ? 51.835 -18.544 -8.118 1.00 50.78 168 ASN A O 1
ATOM 1340 N N . ARG A 1 169 ? 50.640 -18.249 -6.246 1.00 51.06 169 ARG A N 1
ATOM 1341 C CA . ARG A 1 169 ? 51.757 -17.740 -5.425 1.00 51.06 169 ARG A CA 1
ATOM 1342 C C . ARG A 1 169 ? 52.401 -18.817 -4.551 1.00 51.06 169 ARG A C 1
ATOM 1344 O O . ARG A 1 169 ? 53.553 -18.652 -4.170 1.00 51.06 169 ARG A O 1
ATOM 1351 N N . SER A 1 170 ? 51.697 -19.909 -4.259 1.00 53.44 170 SER A N 1
ATOM 1352 C CA . SER A 1 170 ? 52.207 -21.036 -3.463 1.00 53.44 170 SER A CA 1
ATOM 1353 C C . SER A 1 170 ? 52.904 -22.129 -4.287 1.00 53.44 170 SER A C 1
ATOM 1355 O O . SER A 1 170 ? 53.506 -23.025 -3.708 1.00 53.44 170 SER A O 1
ATOM 1357 N N . GLY A 1 171 ? 52.859 -22.059 -5.623 1.00 46.41 171 GLY A N 1
ATOM 1358 C CA . GLY A 1 171 ? 53.489 -23.039 -6.523 1.00 46.41 171 GLY A CA 1
ATOM 1359 C C . GLY A 1 171 ? 54.979 -22.822 -6.833 1.00 46.41 171 GLY A C 1
ATOM 1360 O O . GLY A 1 171 ? 55.569 -23.636 -7.535 1.00 46.41 171 GLY A O 1
ATOM 1361 N N . LEU A 1 172 ? 55.614 -21.756 -6.329 1.00 47.22 172 LEU A N 1
ATOM 1362 C CA . LEU A 1 172 ? 57.036 -21.454 -6.568 1.00 47.22 172 LEU A CA 1
ATOM 1363 C C . LEU A 1 172 ? 57.893 -21.682 -5.318 1.00 47.22 172 LEU A C 1
ATOM 1365 O O . LEU A 1 172 ? 58.634 -20.814 -4.871 1.00 47.22 172 LEU A O 1
ATOM 1369 N N . SER A 1 173 ? 57.805 -22.878 -4.746 1.00 49.91 173 SER A N 1
ATOM 1370 C CA . SER A 1 173 ? 58.800 -23.353 -3.783 1.00 49.91 173 SER A CA 1
ATOM 1371 C C . SER A 1 173 ? 58.744 -24.872 -3.662 1.00 49.91 173 SER A C 1
ATOM 1373 O O . SER A 1 173 ? 58.242 -25.398 -2.674 1.00 49.91 173 SER A O 1
ATOM 1375 N N . VAL A 1 174 ? 59.267 -25.591 -4.658 1.00 45.12 174 VAL A N 1
ATOM 1376 C CA . VAL A 1 174 ? 59.632 -27.002 -4.481 1.00 45.12 174 VAL A CA 1
ATOM 1377 C C . VAL A 1 174 ? 60.978 -27.262 -5.156 1.00 45.12 174 VAL A C 1
ATOM 1379 O O . VAL A 1 174 ? 61.078 -27.356 -6.373 1.00 45.12 174 VAL A O 1
ATOM 1382 N N . GLY A 1 175 ? 62.008 -27.343 -4.312 1.00 42.31 175 GLY A N 1
ATOM 1383 C CA . GLY A 1 175 ? 63.072 -28.345 -4.383 1.00 42.31 175 GLY A CA 1
ATOM 1384 C C . GLY A 1 175 ? 64.015 -28.339 -5.587 1.00 42.31 175 GLY A C 1
ATOM 1385 O O . GLY A 1 175 ? 63.756 -28.987 -6.595 1.00 42.31 175 GLY A O 1
ATOM 1386 N N . ARG A 1 176 ? 65.221 -27.798 -5.393 1.00 40.88 176 ARG A N 1
ATOM 1387 C CA . ARG A 1 176 ? 66.433 -28.466 -5.890 1.00 40.88 176 ARG A CA 1
ATOM 1388 C C . ARG A 1 176 ? 67.340 -28.773 -4.707 1.00 40.88 176 ARG A C 1
ATOM 1390 O O . ARG A 1 176 ? 68.061 -27.901 -4.240 1.00 40.88 176 ARG A O 1
ATOM 1397 N N . SER A 1 177 ? 67.286 -30.024 -4.270 1.00 43.66 177 SER A N 1
ATOM 1398 C CA . SER A 1 177 ? 68.337 -30.671 -3.491 1.00 43.66 177 SER A CA 1
ATOM 1399 C C . SER A 1 177 ? 68.667 -32.005 -4.154 1.00 43.66 177 SER A C 1
ATOM 1401 O O . SER A 1 177 ? 67.752 -32.667 -4.645 1.00 43.66 177 SER A O 1
ATOM 1403 N N . HIS A 1 178 ? 69.953 -32.373 -4.063 1.00 39.56 178 HIS A N 1
ATOM 1404 C CA . HIS A 1 178 ? 70.602 -33.650 -4.429 1.00 39.56 178 HIS A CA 1
ATOM 1405 C C . HIS A 1 178 ? 71.042 -33.736 -5.902 1.00 39.56 178 HIS A C 1
ATOM 1407 O O . HIS A 1 178 ? 70.284 -33.349 -6.782 1.00 39.56 178 HIS A O 1
ATOM 1413 N N . THR A 1 179 ? 72.242 -34.176 -6.305 1.00 40.16 179 THR A N 1
ATOM 1414 C CA . THR A 1 179 ? 73.430 -34.911 -5.767 1.00 40.16 179 THR A CA 1
ATOM 1415 C C . THR A 1 179 ? 74.480 -34.821 -6.910 1.00 40.16 179 THR A C 1
ATOM 1417 O O . THR A 1 179 ? 74.050 -34.722 -8.058 1.00 40.16 179 THR A O 1
ATOM 1420 N N . TRP A 1 180 ? 75.809 -34.778 -6.773 1.00 40.75 180 TRP A N 1
ATOM 1421 C CA . TRP A 1 180 ? 76.806 -35.507 -5.977 1.00 40.75 180 TRP A CA 1
ATOM 1422 C C . TRP A 1 180 ? 78.023 -34.609 -5.727 1.00 40.75 180 TRP A C 1
ATOM 1424 O O . TRP A 1 180 ? 78.288 -33.751 -6.600 1.00 40.75 180 TRP A O 1
#

pLDDT: mean 75.76, std 14.13, range [39.56, 93.31]

Radius of gyration: 27.41 Å; Cα contacts (8 Å, |Δi|>4): 108; chains: 1; bounding box: 95×49×52 Å

Organism: NCBI:txid143900

Foldseek 3Di:
DVVVVVVQVVLLVVVLVPDPDPVLNVLLVVQVVPPRSNVNSVVVCCVPPNPLVVVLVVLLVCLLPDDQDDPVPLVSLLVSLVSLVVSLVSLVVVPPSSVVQQAPLVSVVSHDPNLNVQLCVVCVVVPDPRDGSVSVSVVSVVSNVVVVVVVVVVVVVVVVVVVVVVVVVVPPDDDDDDDD

Secondary structure (DSSP, 8-state):
-HHHHHHHHHHHHHHHHH--SHHHHHHHHHHTTSSSHHHHHHHHHHHHT--HHHHHHHHHHHHHSS----TT-HHHHHHHHHHHHHHHHHHHTTTHHHHHHHT-TTTGGGS-HHHHHHHHHHHGGGT-SS--HHHHHHHHHHHHHHHHHHHHHHHHHHHHHHHHHHHHHHSS--------